Protein AF-A0A536LL10-F1 (afdb_monomer_lite)

Foldseek 3Di:
DDDPPVVCCVVVVLCVLVVLLVCLLVVHDPLSVVLNVVVCLLQPQQDDDPRSVLVSVLLNLLSVLVNLVCCLVVVVVVVVVDPPPPPADPVRSVVVNVVSVVCNLVSLLVSLQVLCVVVVHDDPVSVVSSVLSNQASPLLSVLCVLSRVVSSVVVVVLVVVVWDKDKAFKAFDQVCQVVLVVLLQVLLVVLVWHWDKDWDDPSSLSSNVSCQPRHDPSRNPGHHNTFIWIDTDQWIWGDGRTMIIITGHPVCVVSSCCSPVVDQRDPRMGSDDDPLLVVLSCVLVVQQLDLDPCSVVSLVPDPDDPSSSVSSVSSNCCRCPNPVNVVVVD

pLDDT: mean 73.89, std 15.1, range [35.09, 93.0]

Sequence (330 aa):
MLDESGEIASFVLGLVVAGGLLALVTGGPRLLRGSNYLMGAVLFSSLDGWQRTAASLSAILAVFWGFLLAAGFYSPAAAAAHETVPHVGPATRELLVINIWVLIVAIPLAFGLVEGLVTKTRGLALAQAVLGGLVHLPALALALAVLFPWTLWERARRMLRRDAQHFHRVFIEIDKYDAVLDCIAARLHDHGLVVRAVPAPLAVRVSRWLADHLGPPAFRDRTPYVLHALVGKGVGLAVYPSLLDLVVSKQAIGRARSALWGQLPPEGFWWTRSPAARELEASILGRYGEPPDDIPEKLATLEGGPDEWRALQQEYLMVTHGPAAQRAEV

Radius of gyration: 24.09 Å; chains: 1; bounding box: 50×47×81 Å

Structure (mmCIF, N/CA/C/O backbone):
data_AF-A0A536LL10-F1
#
_entry.id   AF-A0A536LL10-F1
#
loop_
_atom_site.group_PDB
_atom_site.id
_atom_site.type_symbol
_atom_site.label_atom_id
_atom_site.label_alt_id
_atom_site.label_comp_id
_atom_site.label_asym_id
_atom_site.label_entity_id
_atom_site.label_seq_id
_atom_site.pdbx_PDB_ins_code
_atom_site.Cartn_x
_atom_site.Cartn_y
_atom_site.Cartn_z
_atom_site.occupancy
_atom_site.B_iso_or_equiv
_atom_site.auth_seq_id
_atom_site.auth_comp_id
_atom_site.auth_asym_id
_atom_site.auth_atom_id
_atom_site.pdbx_PDB_model_num
ATOM 1 N N . MET A 1 1 ? -7.765 -19.152 43.958 1.00 41.53 1 MET A N 1
ATOM 2 C CA . MET A 1 1 ? -6.518 -19.554 43.264 1.00 41.53 1 MET A CA 1
ATOM 3 C C . MET A 1 1 ? -6.945 -20.170 41.947 1.00 41.53 1 MET A C 1
ATOM 5 O O . MET A 1 1 ? -7.778 -21.062 42.023 1.00 41.53 1 MET A O 1
ATOM 9 N N . LEU A 1 2 ? -6.410 -19.696 40.810 1.00 38.00 2 LEU A N 1
ATOM 10 C CA . LEU A 1 2 ? -7.046 -19.610 39.470 1.00 38.00 2 LEU A CA 1
ATOM 11 C C . LEU A 1 2 ? -7.937 -18.346 39.445 1.00 38.00 2 LEU A C 1
ATOM 13 O O . LEU A 1 2 ? -8.894 -18.297 40.205 1.00 38.00 2 LEU A O 1
ATOM 17 N N . ASP A 1 3 ? -7.579 -17.217 38.817 1.00 37.94 3 ASP A N 1
ATOM 18 C CA . ASP A 1 3 ? -7.343 -17.032 37.373 1.00 37.94 3 ASP A CA 1
ATOM 19 C C . ASP A 1 3 ? -6.466 -15.783 37.046 1.00 37.94 3 ASP A C 1
ATOM 21 O O . ASP A 1 3 ? -6.715 -15.035 36.104 1.00 37.94 3 ASP A O 1
ATOM 25 N N . GLU A 1 4 ? -5.409 -15.518 37.826 1.00 37.22 4 GLU A N 1
ATOM 26 C CA . GLU A 1 4 ? -4.493 -14.376 37.584 1.00 37.22 4 GLU A CA 1
ATOM 27 C C . GLU A 1 4 ? -3.751 -14.467 36.232 1.00 37.22 4 GLU A C 1
ATOM 29 O O . GLU A 1 4 ? -3.272 -13.466 35.695 1.00 37.22 4 GLU A O 1
ATOM 34 N N . SER A 1 5 ? -3.670 -15.662 35.636 1.00 38.41 5 SER A N 1
ATOM 35 C CA . SER A 1 5 ? -2.992 -15.874 34.355 1.00 38.41 5 SER A CA 1
ATOM 36 C C . SER A 1 5 ? -3.763 -15.330 33.151 1.00 38.41 5 SER A C 1
ATOM 38 O O . SER A 1 5 ? -3.129 -14.966 32.162 1.00 38.41 5 SER A O 1
ATOM 40 N N . GLY A 1 6 ? -5.099 -15.255 33.212 1.00 35.09 6 GLY A N 1
ATOM 41 C CA . GLY A 1 6 ? -5.926 -14.739 32.115 1.00 35.09 6 GLY A CA 1
ATOM 42 C C . GLY A 1 6 ? -5.889 -13.211 32.009 1.00 35.09 6 GLY A C 1
ATOM 43 O O . GLY A 1 6 ? -5.759 -12.657 30.914 1.00 35.09 6 GLY A O 1
ATOM 44 N N . GLU A 1 7 ? -5.917 -12.521 33.149 1.00 39.72 7 GLU A N 1
ATOM 45 C CA . GLU A 1 7 ? -5.926 -11.054 33.216 1.00 39.72 7 GLU A CA 1
ATOM 46 C C . GLU A 1 7 ? -4.558 -10.455 32.895 1.00 39.72 7 GLU A C 1
ATOM 48 O O . GLU A 1 7 ? -4.472 -9.542 32.068 1.00 39.72 7 GLU A O 1
ATOM 53 N N . ILE A 1 8 ? -3.480 -11.038 33.436 1.00 40.25 8 ILE A N 1
ATOM 54 C CA . ILE A 1 8 ? -2.109 -10.669 33.066 1.00 40.25 8 ILE A CA 1
ATOM 55 C C . ILE A 1 8 ? -1.888 -10.947 31.579 1.00 40.25 8 ILE A C 1
ATOM 57 O O . ILE A 1 8 ? -1.318 -10.105 30.892 1.00 40.25 8 ILE A O 1
ATOM 61 N N . ALA A 1 9 ? -2.390 -12.064 31.040 1.00 39.41 9 ALA A N 1
ATOM 62 C CA . ALA A 1 9 ? -2.294 -12.335 29.609 1.00 39.41 9 ALA A CA 1
ATOM 63 C C . ALA A 1 9 ? -3.048 -11.292 28.776 1.00 39.41 9 ALA A C 1
ATOM 65 O O . ALA A 1 9 ? -2.512 -10.857 27.766 1.00 39.41 9 ALA A O 1
ATOM 66 N N . SER A 1 10 ? -4.233 -10.836 29.192 1.00 42.88 10 SER A N 1
ATOM 67 C CA . SER A 1 10 ? -5.004 -9.820 28.458 1.00 42.88 10 SER A CA 1
ATOM 68 C C . SER A 1 10 ? -4.378 -8.422 28.522 1.00 42.88 10 SER A C 1
ATOM 70 O O . SER A 1 10 ? -4.321 -7.729 27.506 1.00 42.88 10 SER A O 1
ATOM 72 N N . PHE A 1 11 ? -3.835 -8.027 29.678 1.00 40.91 11 PHE A N 1
ATOM 73 C CA . PHE A 1 11 ? -3.163 -6.745 29.868 1.00 40.91 11 PHE A CA 1
ATOM 74 C C . PHE A 1 11 ? -1.808 -6.734 29.165 1.00 40.91 11 PHE A C 1
ATOM 76 O O . PHE A 1 11 ? -1.496 -5.788 28.451 1.00 40.91 11 PHE A O 1
ATOM 83 N N . VAL A 1 12 ? -1.034 -7.817 29.271 1.00 42.59 12 VAL A N 1
ATOM 84 C CA . VAL A 1 12 ? 0.213 -7.996 28.520 1.00 42.59 12 VAL A CA 1
ATOM 85 C C . VAL A 1 12 ? -0.076 -8.073 27.025 1.00 42.59 12 VAL A C 1
ATOM 87 O O . VAL A 1 12 ? 0.637 -7.438 26.263 1.00 42.59 12 VAL A O 1
ATOM 90 N N . LEU A 1 13 ? -1.138 -8.748 26.575 1.00 43.34 13 LEU A N 1
ATOM 91 C CA . LEU A 1 13 ? -1.533 -8.762 25.163 1.00 43.34 13 LEU A CA 1
ATOM 92 C C . LEU A 1 13 ? -1.950 -7.362 24.699 1.00 43.34 13 LEU A C 1
ATOM 94 O O . LEU A 1 13 ? -1.507 -6.927 23.646 1.00 43.34 13 LEU A O 1
ATOM 98 N N . GLY A 1 14 ? -2.721 -6.623 25.497 1.00 44.00 14 GLY A N 1
ATOM 99 C CA . GLY A 1 14 ? -3.104 -5.238 25.227 1.00 44.00 14 GLY A CA 1
ATOM 100 C C . GLY A 1 14 ? -1.907 -4.290 25.186 1.00 44.00 14 GLY A C 1
ATOM 101 O O . GLY A 1 14 ? -1.850 -3.431 24.317 1.00 44.00 14 GLY A O 1
ATOM 102 N N . LEU A 1 15 ? -0.909 -4.486 26.049 1.00 42.91 15 LEU A N 1
ATOM 103 C CA . LEU A 1 15 ? 0.315 -3.684 26.133 1.00 42.91 15 LEU A CA 1
ATOM 104 C C . LEU A 1 15 ? 1.354 -4.102 25.080 1.00 42.91 15 LEU A C 1
ATOM 106 O O . LEU A 1 15 ? 2.119 -3.269 24.610 1.00 42.91 15 LEU A O 1
ATOM 110 N N . VAL A 1 16 ? 1.339 -5.357 24.626 1.00 47.53 16 VAL A N 1
ATOM 111 C CA . VAL A 1 16 ? 2.122 -5.866 23.486 1.00 47.53 16 VAL A CA 1
ATOM 112 C C . VAL A 1 16 ? 1.498 -5.430 22.163 1.00 47.53 16 VAL A C 1
ATOM 114 O O . VAL A 1 16 ? 2.223 -5.047 21.248 1.00 47.53 16 VAL A O 1
ATOM 117 N N . VAL A 1 17 ? 0.169 -5.422 22.055 1.00 51.66 17 VAL A N 1
ATOM 118 C CA . VAL A 1 17 ? -0.560 -4.891 20.897 1.00 51.66 17 VAL A CA 1
ATOM 119 C C . VAL A 1 17 ? -0.411 -3.373 20.855 1.00 51.66 17 VAL A C 1
ATOM 121 O O . VAL A 1 17 ? -0.008 -2.846 19.826 1.00 51.66 17 VAL A O 1
ATOM 124 N N . ALA A 1 18 ? -0.614 -2.670 21.971 1.00 48.22 18 ALA A N 1
ATOM 125 C CA . ALA A 1 18 ? -0.406 -1.227 22.076 1.00 48.22 18 ALA A CA 1
ATOM 126 C C . ALA A 1 18 ? 1.067 -0.845 21.912 1.00 48.22 18 ALA A C 1
ATOM 128 O O . ALA A 1 18 ? 1.360 0.124 21.231 1.00 48.22 18 ALA A O 1
ATOM 129 N N . GLY A 1 19 ? 2.005 -1.621 22.455 1.00 45.75 19 GLY A N 1
ATOM 130 C CA . GLY A 1 19 ? 3.444 -1.443 22.260 1.00 45.75 19 GLY A CA 1
ATOM 131 C C . GLY A 1 19 ? 3.876 -1.732 20.822 1.00 45.75 19 GLY A C 1
ATOM 132 O O . GLY A 1 19 ? 4.707 -1.010 20.278 1.00 45.75 19 GLY A O 1
ATOM 133 N N . GLY A 1 20 ? 3.262 -2.717 20.164 1.00 48.41 20 GLY A N 1
ATOM 134 C CA . GLY A 1 20 ? 3.422 -2.995 18.735 1.00 48.41 20 GLY A CA 1
ATOM 135 C C . GLY A 1 20 ? 2.867 -1.870 17.859 1.00 48.41 20 GLY A C 1
ATOM 136 O O . GLY A 1 20 ? 3.520 -1.469 16.898 1.00 48.41 20 GLY A O 1
ATOM 137 N N . LEU A 1 21 ? 1.717 -1.308 18.244 1.00 51.06 21 LEU A N 1
ATOM 138 C CA . LEU A 1 21 ? 1.054 -0.153 17.631 1.00 51.06 21 LEU A CA 1
ATOM 139 C C . LEU A 1 21 ? 1.823 1.156 17.838 1.00 51.06 21 LEU A C 1
ATOM 141 O O . LEU A 1 21 ? 2.039 1.895 16.884 1.00 51.06 21 LEU A O 1
ATOM 145 N N . LEU A 1 22 ? 2.350 1.405 19.033 1.00 44.00 22 LEU A N 1
ATOM 146 C CA . LEU A 1 22 ? 3.184 2.565 19.345 1.00 44.00 22 LEU A CA 1
ATOM 147 C C . LEU A 1 22 ? 4.545 2.479 18.641 1.00 44.00 22 LEU A C 1
ATOM 149 O O . LEU A 1 22 ? 5.048 3.473 18.120 1.00 44.00 22 LEU A O 1
ATOM 153 N N . ALA A 1 23 ? 5.127 1.281 18.554 1.00 44.91 23 ALA A N 1
ATOM 154 C CA . ALA A 1 23 ? 6.367 1.043 17.827 1.00 44.91 23 ALA A CA 1
ATOM 155 C C . ALA A 1 23 ? 6.185 1.076 16.291 1.00 44.91 23 ALA A C 1
ATOM 157 O O . ALA A 1 23 ? 7.166 1.296 15.572 1.00 44.91 23 ALA A O 1
ATOM 158 N N . LEU A 1 24 ? 4.955 0.934 15.770 1.00 46.12 24 LEU A N 1
ATOM 159 C CA . LEU A 1 24 ? 4.620 1.289 14.380 1.00 46.12 24 LEU A CA 1
ATOM 160 C C . LEU A 1 24 ? 4.665 2.804 14.164 1.00 46.12 24 LEU A C 1
ATOM 162 O O . LEU A 1 24 ? 5.078 3.237 13.094 1.00 46.12 24 LEU A O 1
ATOM 166 N N . VAL A 1 25 ? 4.327 3.616 15.165 1.00 45.91 25 VAL A N 1
ATOM 167 C CA . VAL A 1 25 ? 4.343 5.085 15.049 1.00 45.91 25 VAL A CA 1
ATOM 168 C C . VAL A 1 25 ? 5.754 5.664 15.216 1.00 45.91 25 VAL A C 1
ATOM 170 O O . VAL A 1 25 ? 6.136 6.573 14.486 1.00 45.91 25 VAL A O 1
ATOM 173 N N . THR A 1 26 ? 6.572 5.121 16.121 1.00 44.94 26 THR A N 1
ATOM 174 C CA . THR A 1 26 ? 7.887 5.696 16.484 1.00 44.94 26 THR A CA 1
ATOM 175 C C . THR A 1 26 ? 9.074 5.145 15.686 1.00 44.94 26 THR A C 1
ATOM 177 O O . THR A 1 26 ? 10.228 5.446 15.985 1.00 44.94 26 THR A O 1
ATOM 180 N N . GLY A 1 27 ? 8.828 4.344 14.643 1.00 45.56 27 GLY A N 1
ATOM 181 C CA . GLY A 1 27 ? 9.904 3.782 13.821 1.00 45.56 27 GLY A CA 1
ATOM 182 C C . GLY A 1 27 ? 10.696 2.685 14.536 1.00 45.56 27 GLY A C 1
ATOM 183 O O . GLY A 1 27 ? 11.919 2.601 14.363 1.00 45.56 27 GLY A O 1
ATOM 184 N N . GLY A 1 28 ? 9.987 1.847 15.301 1.00 47.88 28 GLY A N 1
ATOM 185 C CA . GLY A 1 28 ? 10.494 0.742 16.113 1.00 47.88 28 GLY A CA 1
ATOM 186 C C . GLY A 1 28 ? 11.324 -0.316 15.358 1.00 47.88 28 GLY A C 1
ATOM 187 O O . GLY A 1 28 ? 11.864 -0.051 14.276 1.00 47.88 28 GLY A O 1
ATOM 188 N N . PRO A 1 29 ? 11.494 -1.531 15.919 1.00 56.81 29 PRO A N 1
ATOM 189 C CA . PRO A 1 29 ? 12.361 -2.566 15.349 1.00 56.81 29 PRO A CA 1
ATOM 190 C C . PRO A 1 29 ? 12.112 -2.779 13.847 1.00 56.81 29 PRO A C 1
ATOM 192 O O . PRO A 1 29 ? 10.993 -2.616 13.364 1.00 56.81 29 PRO A O 1
ATOM 195 N N . ARG A 1 30 ? 13.150 -3.172 13.087 1.00 55.91 30 ARG A N 1
ATOM 196 C CA . ARG A 1 30 ? 13.120 -3.340 11.608 1.00 55.91 30 ARG A CA 1
ATOM 197 C C . ARG A 1 30 ? 11.891 -4.117 11.081 1.00 55.91 30 ARG A C 1
ATOM 199 O O . ARG A 1 30 ? 11.478 -3.932 9.931 1.00 55.91 30 ARG A O 1
ATOM 206 N N . LEU A 1 31 ? 11.310 -4.972 11.924 1.00 54.28 31 LEU A N 1
ATOM 207 C CA . LEU A 1 31 ? 10.051 -5.685 11.710 1.00 54.28 31 LEU A CA 1
ATOM 208 C C . LEU A 1 31 ? 8.845 -4.758 11.468 1.00 54.28 31 LEU A C 1
ATOM 210 O O . LEU A 1 31 ? 8.108 -4.971 10.510 1.00 54.28 31 LEU A O 1
ATOM 214 N N . LEU A 1 32 ? 8.682 -3.695 12.249 1.00 56.47 32 LEU A N 1
ATOM 215 C CA . LEU A 1 32 ? 7.519 -2.806 12.167 1.00 56.47 32 LEU A CA 1
ATOM 216 C C . LEU A 1 32 ? 7.647 -1.794 11.026 1.00 56.47 32 LEU A C 1
ATOM 218 O O . LEU A 1 32 ? 6.667 -1.499 10.349 1.00 56.47 32 LEU A O 1
ATOM 222 N N . ARG A 1 33 ? 8.873 -1.349 10.710 1.00 61.00 33 ARG A N 1
ATOM 223 C CA . ARG A 1 33 ? 9.105 -0.454 9.560 1.00 61.00 33 ARG A CA 1
ATOM 224 C C . ARG A 1 33 ? 8.685 -1.086 8.233 1.00 61.00 33 ARG A C 1
ATOM 226 O O . ARG A 1 33 ? 8.062 -0.424 7.418 1.00 61.00 33 ARG A O 1
ATOM 233 N N . GLY A 1 34 ? 9.005 -2.364 8.017 1.00 58.12 34 GLY A N 1
ATOM 234 C CA . GLY A 1 34 ? 8.606 -3.063 6.786 1.00 58.12 34 GLY A CA 1
ATOM 235 C C . GLY A 1 34 ? 7.100 -3.321 6.697 1.00 58.12 34 GLY A C 1
ATOM 236 O O . GLY A 1 34 ? 6.540 -3.185 5.614 1.00 58.12 34 GLY A O 1
ATOM 237 N N . SER A 1 35 ? 6.432 -3.600 7.824 1.00 62.28 35 SER A N 1
ATOM 238 C CA . SER A 1 35 ? 4.967 -3.702 7.863 1.00 62.28 35 SER A CA 1
ATOM 239 C C . SER A 1 35 ? 4.303 -2.362 7.539 1.00 62.28 35 SER A C 1
ATOM 241 O O . SER A 1 35 ? 3.411 -2.328 6.701 1.00 62.28 35 SER A O 1
ATOM 243 N N . ASN A 1 36 ? 4.808 -1.249 8.083 1.00 65.62 36 ASN A N 1
ATOM 244 C CA . ASN A 1 36 ? 4.345 0.096 7.726 1.00 65.62 36 ASN A CA 1
ATOM 245 C C . ASN A 1 36 ? 4.508 0.413 6.240 1.00 65.62 36 ASN A C 1
ATOM 247 O O . ASN A 1 36 ? 3.628 1.029 5.644 1.00 65.62 36 ASN A O 1
ATOM 251 N N . TYR A 1 37 ? 5.621 0.000 5.626 1.00 66.81 37 TYR A N 1
ATOM 252 C CA . TYR A 1 37 ? 5.820 0.207 4.191 1.00 66.81 37 TYR A CA 1
ATOM 253 C C . TYR A 1 37 ? 4.805 -0.566 3.354 1.00 66.81 37 TYR A C 1
ATOM 255 O O . TYR A 1 37 ? 4.248 -0.001 2.415 1.00 66.81 37 TYR A O 1
ATOM 263 N N . LEU A 1 38 ? 4.533 -1.821 3.716 1.00 69.69 38 LEU A N 1
ATOM 264 C CA . LEU A 1 38 ? 3.543 -2.641 3.029 1.00 69.69 38 LEU A CA 1
ATOM 265 C C . LEU A 1 38 ? 2.124 -2.099 3.241 1.00 69.69 38 LEU A C 1
ATOM 267 O O . LEU A 1 38 ? 1.380 -1.968 2.281 1.00 69.69 38 LEU A O 1
ATOM 271 N N . MET A 1 39 ? 1.763 -1.721 4.468 1.00 73.12 39 MET A N 1
ATOM 272 C CA . MET A 1 39 ? 0.458 -1.129 4.780 1.00 73.12 39 MET A CA 1
ATOM 273 C C . MET A 1 39 ? 0.265 0.211 4.068 1.00 73.12 39 MET A C 1
ATOM 275 O O . MET A 1 39 ? -0.792 0.457 3.500 1.00 73.12 39 MET A O 1
ATOM 279 N N . GLY A 1 40 ? 1.307 1.043 4.018 1.00 72.06 40 GLY A N 1
ATOM 280 C CA . GLY A 1 40 ? 1.297 2.292 3.266 1.00 72.06 40 GLY A CA 1
ATOM 281 C C . GLY A 1 40 ? 1.140 2.075 1.761 1.00 72.06 40 GLY A C 1
ATOM 282 O O . GLY A 1 40 ? 0.377 2.791 1.131 1.00 72.06 40 GLY A O 1
ATOM 283 N N . ALA A 1 41 ? 1.787 1.062 1.181 1.00 72.38 41 ALA A N 1
ATOM 284 C CA . ALA A 1 41 ? 1.573 0.707 -0.223 1.00 72.38 41 ALA A CA 1
ATOM 285 C C . ALA A 1 41 ? 0.178 0.101 -0.466 1.00 72.38 41 ALA A C 1
ATOM 287 O O . ALA A 1 41 ? -0.457 0.350 -1.485 1.00 72.38 41 ALA A O 1
ATOM 288 N N . VAL A 1 42 ? -0.340 -0.674 0.484 1.00 72.06 42 VAL A N 1
ATOM 289 C CA . VAL A 1 42 ? -1.659 -1.312 0.392 1.00 72.06 42 VAL A CA 1
ATOM 290 C C . VAL A 1 42 ? -2.804 -0.360 0.713 1.00 72.06 42 VAL A C 1
ATOM 292 O O . VAL A 1 42 ? -3.925 -0.693 0.386 1.00 72.06 42 VAL A O 1
ATOM 295 N N . LEU A 1 43 ? -2.594 0.799 1.326 1.00 71.00 43 LEU A N 1
ATOM 296 C CA . LEU A 1 43 ? -3.692 1.732 1.619 1.00 71.00 43 LEU A CA 1
ATOM 297 C C . LEU A 1 43 ? -3.514 3.079 0.921 1.00 71.00 43 LEU A C 1
ATOM 299 O O . LEU A 1 43 ? -4.493 3.710 0.544 1.00 71.00 43 LEU A O 1
ATOM 303 N N . PHE A 1 44 ? -2.273 3.499 0.679 1.00 72.00 44 PHE A N 1
ATOM 304 C CA . PHE A 1 44 ? -1.933 4.870 0.293 1.00 72.00 44 PHE A CA 1
ATOM 305 C C . PHE A 1 44 ? -0.962 4.945 -0.897 1.00 72.00 44 PHE A C 1
ATOM 307 O O . PHE A 1 44 ? -0.268 5.948 -1.054 1.00 72.00 44 PHE A O 1
ATOM 314 N N . SER A 1 45 ? -0.877 3.894 -1.722 1.00 62.97 45 SER A N 1
ATOM 315 C CA . SER A 1 45 ? 0.112 3.777 -2.810 1.00 62.97 45 SER A CA 1
ATOM 316 C C . SER A 1 45 ? 0.158 4.969 -3.769 1.00 62.97 45 SER A C 1
ATOM 318 O O . SER A 1 45 ? 1.219 5.338 -4.247 1.00 62.97 45 SER A O 1
ATOM 320 N N . SER A 1 46 ? -0.971 5.598 -4.052 1.00 59.66 46 SER A N 1
ATOM 321 C CA . SER A 1 46 ? -1.090 6.653 -5.066 1.00 59.66 46 SER A CA 1
ATOM 322 C C . SER A 1 46 ? -0.999 8.076 -4.517 1.00 59.66 46 SER A C 1
ATOM 324 O O . SER A 1 46 ? -1.353 9.036 -5.205 1.00 59.66 46 SER A O 1
ATOM 326 N N . LEU A 1 47 ? -0.583 8.228 -3.258 1.00 63.44 47 LEU A N 1
ATOM 327 C CA . LEU A 1 47 ? -0.517 9.529 -2.606 1.00 63.44 47 LEU A CA 1
ATOM 328 C C . LEU A 1 47 ? 0.904 10.076 -2.589 1.00 63.44 47 LEU A C 1
ATOM 330 O O . LEU A 1 47 ? 1.819 9.460 -2.035 1.00 63.44 47 LEU A O 1
ATOM 334 N N . ASP A 1 48 ? 1.034 11.304 -3.079 1.00 60.38 48 ASP A N 1
ATOM 335 C CA . ASP A 1 48 ? 2.291 12.039 -3.121 1.00 60.38 48 ASP A CA 1
ATOM 336 C C . ASP A 1 48 ? 2.292 13.228 -2.149 1.00 60.38 48 ASP A C 1
ATOM 338 O O . ASP A 1 48 ? 1.249 13.774 -1.767 1.00 60.38 48 ASP A O 1
ATOM 342 N N . GLY A 1 49 ? 3.495 13.618 -1.716 1.00 65.62 49 GLY A N 1
ATOM 343 C CA . GLY A 1 49 ? 3.737 14.817 -0.908 1.00 65.62 49 GLY A CA 1
ATOM 344 C C . GLY A 1 49 ? 2.844 14.931 0.333 1.00 65.62 49 GLY A C 1
ATOM 345 O O . GLY A 1 49 ? 2.800 14.035 1.180 1.00 65.62 49 GLY A O 1
ATOM 346 N N . TRP A 1 50 ? 2.123 16.051 0.437 1.00 64.06 50 TRP A N 1
ATOM 347 C CA . TRP A 1 50 ? 1.268 16.382 1.582 1.00 64.06 50 TRP A CA 1
ATOM 348 C C . TRP A 1 50 ? 0.155 15.356 1.838 1.00 64.06 50 TRP A C 1
ATOM 350 O O . TRP A 1 50 ? -0.171 15.077 2.991 1.00 64.06 50 TRP A O 1
ATOM 360 N N . GLN A 1 51 ? -0.398 14.739 0.789 1.00 66.56 51 GLN A N 1
ATOM 361 C CA . GLN A 1 51 ? -1.469 13.748 0.932 1.00 66.56 51 GLN A CA 1
ATOM 362 C C . GLN A 1 51 ? -0.976 12.484 1.632 1.00 66.56 51 GLN A C 1
ATOM 364 O O . GLN A 1 51 ? -1.686 11.913 2.454 1.00 66.56 51 GLN A O 1
ATOM 369 N N . ARG A 1 52 ? 0.271 12.080 1.376 1.00 66.88 52 ARG A N 1
ATOM 370 C CA . ARG A 1 52 ? 0.901 10.955 2.071 1.00 66.88 52 ARG A CA 1
ATOM 371 C C . ARG A 1 52 ? 1.148 11.261 3.547 1.00 66.88 52 ARG A C 1
ATOM 373 O O . ARG A 1 52 ? 0.971 10.382 4.393 1.00 66.88 52 ARG A O 1
ATOM 380 N N . THR A 1 53 ? 1.526 12.498 3.866 1.00 68.00 53 THR A N 1
ATOM 381 C CA . THR A 1 53 ? 1.659 12.964 5.254 1.00 68.00 53 THR A CA 1
ATOM 382 C C . THR A 1 53 ? 0.307 12.934 5.960 1.00 68.00 53 THR A C 1
ATOM 384 O O . THR A 1 53 ? 0.199 12.352 7.038 1.00 68.00 53 THR A O 1
ATOM 387 N N . ALA A 1 54 ? -0.740 13.463 5.321 1.00 67.44 54 ALA A N 1
ATOM 388 C CA . ALA A 1 54 ? -2.104 13.413 5.836 1.00 67.44 54 ALA A CA 1
ATOM 389 C C . ALA A 1 54 ? -2.584 11.967 6.042 1.00 67.44 54 ALA A C 1
ATOM 391 O O . ALA A 1 54 ? -3.105 11.648 7.106 1.00 67.44 54 ALA A O 1
ATOM 392 N N . ALA A 1 55 ? -2.335 11.065 5.091 1.00 70.50 55 ALA A N 1
ATOM 393 C CA . ALA A 1 55 ? -2.653 9.640 5.202 1.00 70.50 55 ALA A CA 1
ATOM 394 C C . ALA A 1 55 ? -1.937 8.958 6.375 1.00 70.50 55 ALA A C 1
ATOM 396 O O . ALA A 1 55 ? -2.527 8.177 7.118 1.00 70.50 55 ALA A O 1
ATOM 397 N N . SER A 1 56 ? -0.660 9.291 6.573 1.00 69.81 56 SER A N 1
ATOM 398 C CA . SER A 1 56 ? 0.142 8.755 7.676 1.00 69.81 56 SER A CA 1
ATOM 399 C C . SER A 1 56 ? -0.395 9.235 9.026 1.00 69.81 56 SER A C 1
ATOM 401 O O . SER A 1 56 ? -0.575 8.430 9.935 1.00 69.81 56 SER A O 1
ATOM 403 N N . LEU A 1 57 ? -0.729 10.525 9.141 1.00 72.00 57 LEU A N 1
ATOM 404 C CA . LEU A 1 57 ? -1.383 11.089 10.326 1.00 72.00 57 LEU A CA 1
ATOM 405 C C . LEU A 1 57 ? -2.762 10.462 10.570 1.00 72.00 57 LEU A C 1
ATOM 407 O O . LEU A 1 57 ? -3.094 10.142 11.707 1.00 72.00 57 LEU A O 1
ATOM 411 N N . SER A 1 58 ? -3.525 10.221 9.503 1.00 76.00 58 SER A N 1
ATOM 412 C CA . SER A 1 58 ? -4.827 9.544 9.549 1.00 76.00 58 SER A CA 1
ATOM 413 C C . SER A 1 58 ? -4.697 8.137 10.128 1.00 76.00 58 SER A C 1
ATOM 415 O O . SER A 1 58 ? -5.460 7.752 11.009 1.00 76.00 58 SER A O 1
ATOM 417 N N . ALA A 1 59 ? -3.691 7.382 9.678 1.00 77.44 59 ALA A N 1
ATOM 418 C CA . ALA A 1 59 ? -3.416 6.045 10.186 1.00 77.44 59 ALA A CA 1
ATOM 419 C C . ALA A 1 59 ? -2.997 6.065 11.665 1.00 77.44 59 ALA A C 1
ATOM 421 O O . ALA A 1 59 ? -3.480 5.242 12.441 1.00 77.44 59 ALA A O 1
ATOM 422 N N . ILE A 1 60 ? -2.157 7.024 12.077 1.00 75.69 60 ILE A N 1
ATOM 423 C CA . ILE A 1 60 ? -1.777 7.212 13.489 1.00 75.69 60 ILE A CA 1
ATOM 424 C C . ILE A 1 60 ? -3.019 7.487 14.339 1.00 75.69 60 ILE A C 1
ATOM 426 O O . ILE A 1 60 ? -3.207 6.861 15.382 1.00 75.69 60 ILE A O 1
ATOM 430 N N . LEU A 1 61 ? -3.884 8.390 13.878 1.00 76.88 61 LEU A N 1
ATOM 431 C CA . LEU A 1 61 ? -5.101 8.755 14.589 1.00 76.88 61 LEU A CA 1
ATOM 432 C C . LEU A 1 61 ? -6.079 7.578 14.686 1.00 76.88 61 LEU A C 1
ATOM 434 O O . LEU A 1 61 ? -6.668 7.369 15.741 1.00 76.88 61 LEU A O 1
ATOM 438 N N . ALA A 1 62 ? -6.208 6.776 13.627 1.00 83.06 62 ALA A N 1
ATOM 439 C CA . ALA A 1 62 ? -7.054 5.586 13.607 1.00 83.06 62 ALA A CA 1
ATOM 440 C C . ALA A 1 62 ? -6.559 4.506 14.582 1.00 83.06 62 ALA A C 1
ATOM 442 O O . ALA A 1 62 ? -7.354 3.908 15.306 1.00 83.06 62 ALA A O 1
ATOM 443 N N . VAL A 1 63 ? -5.242 4.290 14.649 1.00 80.38 63 VAL A N 1
ATOM 444 C CA . VAL A 1 63 ? -4.618 3.380 15.621 1.00 80.38 63 VAL A CA 1
ATOM 445 C C . VAL A 1 63 ? -4.834 3.872 17.050 1.00 80.38 63 VAL A C 1
ATOM 447 O O . VAL A 1 63 ? -5.250 3.098 17.913 1.00 80.38 63 VAL A O 1
ATOM 450 N N . PHE A 1 64 ? -4.585 5.158 17.301 1.00 77.62 64 PHE A N 1
ATOM 451 C CA . PHE A 1 64 ? -4.796 5.767 18.612 1.00 77.62 64 PHE A CA 1
ATOM 452 C C . PHE A 1 64 ? -6.265 5.690 19.042 1.00 77.62 64 PHE A C 1
ATOM 454 O O . PHE A 1 64 ? -6.564 5.342 20.180 1.00 77.62 64 PHE A O 1
ATOM 461 N N . TRP A 1 65 ? -7.192 5.937 18.118 1.00 85.50 65 TRP A N 1
ATOM 462 C CA . TRP A 1 65 ? -8.621 5.809 18.367 1.00 85.50 65 TRP A CA 1
ATOM 463 C C . TRP A 1 65 ? -9.036 4.364 18.673 1.00 85.50 65 TRP A C 1
ATOM 465 O O . TRP A 1 65 ? -9.781 4.131 19.622 1.00 85.50 65 TRP A O 1
ATOM 475 N N . GLY A 1 66 ? -8.497 3.378 17.947 1.00 80.88 66 GLY A N 1
ATOM 476 C CA . GLY A 1 66 ? -8.708 1.962 18.260 1.00 80.88 66 GLY A CA 1
ATOM 477 C C . GLY A 1 66 ? -8.204 1.586 19.658 1.00 80.88 66 GLY A C 1
ATOM 478 O O . GLY A 1 66 ? -8.872 0.845 20.379 1.00 80.88 66 GLY A O 1
ATOM 479 N N . PHE A 1 67 ? -7.070 2.152 20.084 1.00 76.31 67 PHE A N 1
ATOM 480 C CA . PHE A 1 67 ? -6.580 2.004 21.455 1.00 76.31 67 PHE A CA 1
ATOM 481 C C . PHE A 1 67 ? -7.527 2.642 22.477 1.00 76.31 67 PHE A C 1
ATOM 483 O O . PHE A 1 67 ? -7.809 2.024 23.499 1.00 76.31 67 PHE A O 1
ATOM 490 N N . LEU A 1 68 ? -8.058 3.836 22.200 1.0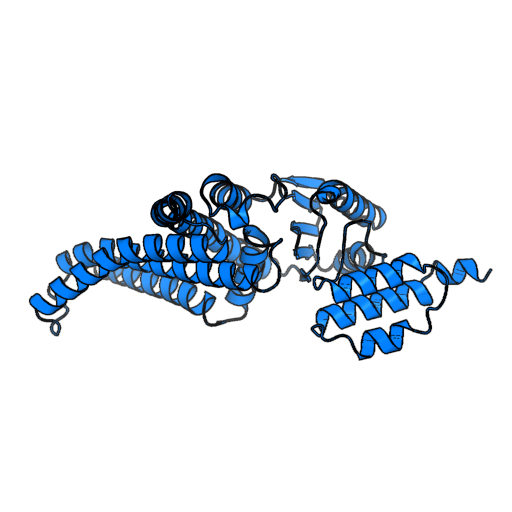0 77.69 68 LEU A N 1
ATOM 491 C CA . LEU A 1 68 ? -9.040 4.480 23.074 1.00 77.69 68 LEU A CA 1
ATOM 492 C C . LEU A 1 68 ? -10.328 3.670 23.199 1.00 77.69 68 LEU A C 1
ATOM 494 O O . LEU A 1 68 ? -10.857 3.584 24.300 1.00 77.69 68 LEU A O 1
ATOM 498 N N . LEU A 1 69 ? -10.807 3.040 22.122 1.00 82.75 69 LEU A N 1
ATOM 499 C CA . LEU A 1 69 ? -11.938 2.115 22.204 1.00 82.75 69 LEU A CA 1
ATOM 500 C C . LEU A 1 69 ? -11.619 0.923 23.102 1.00 82.75 69 LEU A C 1
ATOM 502 O O . LEU A 1 69 ? -12.394 0.615 24.003 1.00 82.75 69 LEU A O 1
ATOM 506 N N . ALA A 1 70 ? -10.478 0.264 22.884 1.00 77.12 70 ALA A N 1
ATOM 507 C CA . ALA A 1 70 ? -10.070 -0.859 23.720 1.00 77.12 70 ALA A CA 1
ATOM 508 C C . ALA A 1 70 ? -9.960 -0.422 25.189 1.00 77.12 70 ALA A C 1
ATOM 510 O O . ALA A 1 70 ? -10.557 -1.046 26.057 1.00 77.12 70 ALA A O 1
ATOM 511 N N . ALA A 1 71 ? -9.299 0.699 25.472 1.00 67.00 71 ALA A N 1
ATOM 512 C CA . ALA A 1 71 ? -9.213 1.259 26.815 1.00 67.00 71 ALA A CA 1
ATOM 513 C C . ALA A 1 71 ? -10.596 1.613 27.387 1.00 67.00 71 ALA A C 1
ATOM 515 O O . ALA A 1 71 ? -10.859 1.310 28.541 1.00 67.00 71 ALA A O 1
ATOM 516 N N . GLY A 1 72 ? -11.499 2.202 26.603 1.00 69.56 72 GLY A N 1
ATOM 517 C CA . GLY A 1 72 ? -12.840 2.597 27.038 1.00 69.56 72 GLY A CA 1
ATOM 518 C C . GLY A 1 72 ? -13.773 1.421 27.333 1.00 69.56 72 GLY A C 1
ATOM 519 O O . GLY A 1 72 ? -14.563 1.507 28.267 1.00 69.56 72 GLY A O 1
ATOM 520 N N . PHE A 1 73 ? -13.661 0.314 26.593 1.00 72.12 73 PHE A N 1
ATOM 521 C CA . PHE A 1 73 ? -14.461 -0.897 26.816 1.00 72.12 73 PHE A CA 1
ATOM 522 C C . PHE A 1 73 ? -13.842 -1.851 27.844 1.00 72.12 73 PHE A C 1
ATOM 524 O O . PHE A 1 73 ? -14.572 -2.463 28.622 1.00 72.12 73 PHE A O 1
ATOM 531 N N . TYR A 1 74 ? -12.511 -1.961 27.891 1.00 65.75 74 TYR A N 1
ATOM 532 C CA . TYR A 1 74 ? -11.822 -2.810 28.864 1.00 65.75 74 TYR A CA 1
ATOM 533 C C . TYR A 1 74 ? -11.618 -2.123 30.217 1.00 65.75 74 TYR A C 1
ATOM 535 O O . TYR A 1 74 ? -11.570 -2.824 31.215 1.00 65.75 74 TYR A O 1
ATOM 543 N N . SER A 1 75 ? -11.544 -0.789 30.305 1.00 60.69 75 SER A N 1
ATOM 544 C CA . SER A 1 75 ? -11.383 -0.079 31.589 1.00 60.69 75 SER A CA 1
ATOM 545 C C . SER A 1 75 ? -12.551 -0.316 32.557 1.00 60.69 75 SER A C 1
ATOM 547 O O . SER A 1 75 ? -12.273 -0.630 33.706 1.00 60.69 75 SER A O 1
ATOM 549 N N . PRO A 1 76 ? -13.837 -0.286 32.152 1.00 55.88 76 PRO A N 1
ATOM 550 C CA . PRO A 1 76 ? -14.948 -0.639 33.039 1.00 55.88 76 PRO A CA 1
ATOM 551 C C . PRO A 1 76 ? -14.944 -2.116 33.450 1.00 55.88 76 PRO A C 1
ATOM 553 O O . PRO A 1 76 ? -15.223 -2.421 34.604 1.00 55.88 76 PRO A O 1
ATOM 556 N N . ALA A 1 77 ? -14.589 -3.030 32.539 1.00 48.06 77 ALA A N 1
ATOM 557 C CA . ALA A 1 77 ? -14.495 -4.463 32.831 1.00 48.06 77 ALA A CA 1
ATOM 558 C C . ALA A 1 77 ? -13.310 -4.791 33.763 1.00 48.06 77 ALA A C 1
ATOM 560 O O . ALA A 1 77 ? -13.460 -5.570 34.697 1.00 48.06 77 ALA A O 1
ATOM 561 N N . ALA A 1 78 ? -12.163 -4.136 33.572 1.00 43.59 78 ALA A N 1
ATOM 562 C CA . ALA A 1 78 ? -10.984 -4.236 34.430 1.00 43.59 78 ALA A CA 1
ATOM 563 C C . ALA A 1 78 ? -11.169 -3.494 35.768 1.00 43.59 78 ALA A C 1
ATOM 565 O O . ALA A 1 78 ? -10.675 -3.944 36.795 1.00 43.59 78 ALA A O 1
ATOM 566 N N . ALA A 1 79 ? -11.915 -2.385 35.789 1.00 48.84 79 ALA A N 1
ATOM 567 C CA . ALA A 1 79 ? -12.292 -1.676 37.012 1.00 48.84 79 ALA A CA 1
ATOM 568 C C . ALA A 1 79 ? -13.325 -2.456 37.836 1.00 48.84 79 ALA A C 1
ATOM 570 O O . ALA A 1 79 ? -13.291 -2.376 39.060 1.00 48.84 79 ALA A O 1
ATOM 571 N N . ALA A 1 80 ? -14.202 -3.227 37.185 1.00 48.00 80 ALA A N 1
ATOM 572 C CA . ALA A 1 80 ? -15.090 -4.182 37.844 1.00 48.00 80 ALA A CA 1
ATOM 573 C C . ALA A 1 80 ? -14.343 -5.436 38.339 1.00 48.00 80 ALA A C 1
ATOM 575 O O . ALA A 1 80 ? -14.773 -6.047 39.312 1.00 48.00 80 ALA A O 1
ATOM 576 N N . ALA A 1 81 ? -13.224 -5.800 37.702 1.00 41.81 81 ALA A N 1
ATOM 577 C CA . ALA A 1 81 ? -12.394 -6.940 38.087 1.00 41.81 81 ALA A CA 1
ATOM 578 C C . ALA A 1 81 ? -11.349 -6.626 39.182 1.00 41.81 81 ALA A C 1
ATOM 580 O O . ALA A 1 81 ? -10.884 -7.543 39.859 1.00 41.81 81 ALA A O 1
ATOM 581 N N . HIS A 1 82 ? -10.980 -5.355 39.408 1.00 41.00 82 HIS A N 1
ATOM 582 C CA . HIS A 1 82 ? -9.889 -4.990 40.323 1.00 41.00 82 HIS A CA 1
ATOM 583 C C . HIS A 1 82 ? -10.193 -3.801 41.262 1.00 41.00 82 HIS A C 1
ATOM 585 O O . HIS A 1 82 ? -9.937 -2.629 40.965 1.00 41.00 82 HIS A O 1
ATOM 591 N N . GLU A 1 83 ? -10.560 -4.149 42.500 1.00 46.66 83 GLU A N 1
ATOM 592 C CA . GLU A 1 83 ? -10.363 -3.364 43.736 1.00 46.66 83 GLU A CA 1
ATOM 593 C C . GLU A 1 83 ? -8.869 -3.104 44.075 1.00 46.66 83 GLU A C 1
ATOM 595 O O . GLU A 1 83 ? -8.549 -2.525 45.109 1.00 46.66 83 GLU A O 1
ATOM 600 N N . THR A 1 84 ? -7.916 -3.487 43.218 1.00 44.66 84 THR A N 1
ATOM 601 C CA . THR A 1 84 ? -6.491 -3.633 43.575 1.00 44.66 84 THR A CA 1
ATOM 602 C C . THR A 1 84 ? -5.548 -2.528 43.082 1.00 44.66 84 THR A C 1
ATOM 604 O O . THR A 1 84 ? -4.354 -2.617 43.350 1.00 44.66 84 THR A O 1
ATOM 607 N N . VAL A 1 85 ? -6.017 -1.455 42.422 1.00 45.19 85 VAL A N 1
ATOM 608 C CA . VAL A 1 85 ? -5.157 -0.293 42.070 1.00 45.19 85 VAL A CA 1
ATOM 609 C C . VAL A 1 85 ? -5.306 0.821 43.125 1.00 45.19 85 VAL A C 1
ATOM 611 O O . VAL A 1 85 ? -6.208 1.655 43.003 1.00 45.19 85 VAL A O 1
ATOM 614 N N . PRO A 1 86 ? -4.448 0.916 44.161 1.00 47.47 86 PRO A N 1
ATOM 615 C CA . PRO A 1 86 ? -4.795 1.635 45.394 1.00 47.47 86 PRO A CA 1
ATOM 616 C C . PRO A 1 86 ? -4.602 3.163 45.329 1.00 47.47 86 PRO A C 1
ATOM 618 O O . PRO A 1 86 ? -4.730 3.833 46.343 1.00 47.47 86 PRO A O 1
ATOM 621 N N . HIS A 1 87 ? -4.238 3.733 44.174 1.00 51.16 87 HIS A N 1
ATOM 622 C CA . HIS A 1 87 ? -3.647 5.084 44.113 1.00 51.16 87 HIS A CA 1
ATOM 623 C C . HIS A 1 87 ? -4.439 6.113 43.291 1.00 51.16 87 HIS A C 1
ATOM 625 O O . HIS A 1 87 ? -3.983 7.240 43.122 1.00 51.16 87 HIS A O 1
ATOM 631 N N . VAL A 1 88 ? -5.626 5.766 42.783 1.00 54.31 88 VAL A N 1
ATOM 632 C CA . VAL A 1 88 ? -6.455 6.700 42.003 1.00 54.31 88 VAL A CA 1
ATOM 633 C C . VAL A 1 88 ? -7.836 6.774 42.635 1.00 54.31 88 VAL A C 1
ATOM 635 O O . VAL A 1 88 ? -8.590 5.801 42.574 1.00 54.31 88 VAL A O 1
ATOM 638 N N . GLY A 1 89 ? -8.141 7.914 43.261 1.00 58.62 89 GLY A N 1
ATOM 639 C CA . GLY A 1 89 ? -9.432 8.162 43.898 1.00 58.62 89 GLY A CA 1
ATOM 640 C C . GLY A 1 89 ? -10.605 8.035 42.912 1.00 58.62 89 GLY A C 1
ATOM 641 O O . GLY A 1 89 ? -10.417 8.240 41.708 1.00 58.62 89 GLY A O 1
ATOM 642 N N . PRO A 1 90 ? -11.817 7.714 43.399 1.00 62.78 90 PRO A N 1
ATOM 643 C CA . PRO A 1 90 ? -12.981 7.424 42.557 1.00 62.78 90 PRO A CA 1
ATOM 644 C C . PRO A 1 90 ? -13.325 8.570 41.594 1.00 62.78 90 PRO A C 1
ATOM 646 O O . PRO A 1 90 ? -13.518 8.323 40.408 1.00 62.78 90 PRO A O 1
ATOM 649 N N . ALA A 1 91 ? -13.252 9.826 42.049 1.00 63.81 91 ALA A N 1
ATOM 650 C CA . ALA A 1 91 ? -13.489 11.002 41.206 1.00 63.81 91 ALA A CA 1
ATOM 651 C C . ALA A 1 91 ? -12.493 11.121 40.034 1.00 63.81 91 ALA A C 1
ATOM 653 O O . ALA A 1 91 ? -12.866 11.483 38.921 1.00 63.81 91 ALA A O 1
ATOM 654 N N . THR A 1 92 ? -11.220 10.778 40.254 1.00 64.25 92 THR A N 1
ATOM 655 C CA . THR A 1 92 ? -10.190 10.812 39.205 1.00 64.25 92 THR A CA 1
ATOM 656 C C . THR A 1 92 ? -10.385 9.678 38.196 1.00 64.25 92 THR A C 1
ATOM 658 O O . THR A 1 92 ? -10.140 9.872 37.005 1.00 64.25 92 THR A O 1
ATOM 661 N N . ARG A 1 93 ? -10.866 8.507 38.643 1.00 63.81 93 ARG A N 1
ATOM 662 C CA . ARG A 1 93 ? -11.230 7.393 37.751 1.00 63.81 93 ARG A CA 1
ATOM 663 C C . ARG A 1 93 ? -12.445 7.737 36.891 1.00 63.81 93 ARG A C 1
ATOM 665 O O . ARG A 1 93 ? -12.394 7.537 35.682 1.00 63.81 93 ARG A O 1
ATOM 672 N N . GLU A 1 94 ? -13.499 8.292 37.485 1.00 67.12 94 GLU A N 1
ATOM 673 C CA . GLU A 1 94 ? -14.698 8.727 36.756 1.00 67.12 94 GLU A CA 1
ATOM 674 C C . GLU A 1 94 ? -14.368 9.805 35.720 1.00 67.12 94 GLU A C 1
ATOM 676 O O . GLU A 1 94 ? -14.756 9.685 34.558 1.00 67.12 94 GLU A O 1
ATOM 681 N N . LEU A 1 95 ? -13.568 10.807 36.098 1.00 69.44 95 LEU A N 1
ATOM 682 C CA . LEU A 1 95 ? -13.111 11.849 35.180 1.00 69.44 95 LEU A CA 1
ATOM 683 C C . LEU A 1 95 ? -12.299 11.267 34.010 1.00 69.44 95 LEU A C 1
ATOM 685 O O . LEU A 1 95 ? -12.473 11.689 32.867 1.00 69.44 95 LEU A O 1
ATOM 689 N N . LEU A 1 96 ? -11.428 10.286 34.269 1.00 66.44 96 LEU A N 1
ATOM 690 C CA . LEU A 1 96 ? -10.656 9.607 33.226 1.00 66.44 96 LEU A CA 1
ATOM 691 C C . LEU A 1 96 ? -11.570 8.843 32.255 1.00 66.44 96 LEU A C 1
ATOM 693 O O . LEU A 1 96 ? -11.386 8.948 31.045 1.00 66.44 96 LEU A O 1
ATOM 697 N N . VAL A 1 97 ? -12.570 8.119 32.767 1.00 69.75 97 VAL A N 1
ATOM 698 C CA . VAL A 1 97 ? -13.549 7.388 31.945 1.00 69.75 97 VAL A CA 1
ATOM 699 C C . VAL A 1 97 ? -14.354 8.352 31.074 1.00 69.75 97 VAL A C 1
ATOM 701 O O . VAL A 1 97 ? -14.462 8.132 29.868 1.00 69.75 97 VAL A O 1
ATOM 704 N N . ILE A 1 98 ? -14.857 9.449 31.646 1.00 75.12 98 ILE A N 1
ATOM 705 C CA . ILE A 1 98 ? -15.581 10.488 30.899 1.00 75.12 98 ILE A CA 1
ATOM 706 C C . ILE A 1 98 ? -14.693 11.066 29.792 1.00 75.12 98 ILE A C 1
ATOM 708 O O . ILE A 1 98 ? -15.122 11.143 28.642 1.00 75.12 98 ILE A O 1
ATOM 712 N N . ASN A 1 99 ? -13.439 11.408 30.102 1.00 71.44 99 ASN A N 1
ATOM 713 C CA . ASN A 1 99 ? -12.498 11.935 29.114 1.00 71.44 99 ASN A CA 1
ATOM 714 C C . ASN A 1 99 ? -12.231 10.945 27.972 1.00 71.44 99 ASN A C 1
ATOM 716 O O . ASN A 1 99 ? -12.187 11.356 26.815 1.00 71.44 99 ASN A O 1
ATOM 720 N N . ILE A 1 100 ? -12.096 9.647 28.264 1.00 74.19 100 ILE A N 1
ATOM 721 C CA . ILE A 1 100 ? -11.924 8.616 27.231 1.00 74.19 100 ILE A CA 1
ATOM 722 C C . ILE A 1 100 ? -13.147 8.573 26.306 1.00 74.19 100 ILE A C 1
ATOM 724 O O . ILE A 1 100 ? -12.980 8.613 25.088 1.00 74.19 100 ILE A O 1
ATOM 728 N N . TRP A 1 101 ? -14.367 8.565 26.851 1.00 80.88 101 TRP A N 1
ATOM 729 C CA . TRP A 1 101 ? -15.595 8.568 26.043 1.00 80.88 101 TRP A CA 1
ATOM 730 C C . TRP A 1 101 ? -15.755 9.833 25.199 1.00 80.88 101 TRP A C 1
ATOM 732 O O . TRP A 1 101 ? -16.112 9.745 24.023 1.00 80.88 101 TRP A O 1
ATOM 742 N N . VAL A 1 102 ? -15.429 11.002 25.757 1.00 83.00 102 VAL A N 1
ATOM 743 C CA . VAL A 1 102 ? -15.416 12.264 25.005 1.00 83.00 102 VAL A CA 1
ATOM 744 C C . VAL A 1 102 ? -14.419 12.185 23.848 1.00 83.00 102 VAL A C 1
ATOM 746 O O . VAL A 1 102 ? -14.765 12.542 22.724 1.00 83.00 102 VAL A O 1
ATOM 749 N N . LEU A 1 103 ? -13.209 11.669 24.080 1.00 80.69 103 LEU A N 1
ATOM 750 C CA . LEU A 1 103 ? -12.189 11.522 23.039 1.00 80.69 103 LEU A CA 1
ATOM 751 C C . LEU A 1 103 ? -12.585 10.507 21.957 1.00 80.69 103 LEU A C 1
ATOM 753 O O . LEU A 1 103 ? -12.321 10.759 20.781 1.00 80.69 103 LEU A O 1
ATOM 757 N N . ILE A 1 104 ? -13.259 9.408 22.318 1.00 84.75 104 ILE A N 1
ATOM 758 C CA . ILE A 1 104 ? -13.788 8.420 21.361 1.00 84.75 104 ILE A CA 1
ATOM 759 C C . ILE A 1 104 ? -14.712 9.088 20.333 1.00 84.75 104 ILE A C 1
ATOM 761 O O . ILE A 1 104 ? -14.677 8.713 19.162 1.00 84.75 104 ILE A O 1
ATOM 765 N N . VAL A 1 105 ? -15.498 10.090 20.734 1.00 88.75 105 VAL A N 1
ATOM 766 C CA . VAL A 1 105 ? -16.394 10.827 19.826 1.00 88.75 105 VAL A CA 1
ATOM 767 C C . VAL A 1 105 ? -15.687 12.010 19.157 1.00 88.75 105 VAL A C 1
ATOM 769 O O . VAL A 1 105 ? -15.852 12.236 17.959 1.00 88.75 105 VAL A O 1
ATOM 772 N N . ALA A 1 106 ? -14.874 12.762 19.900 1.00 87.56 106 ALA A N 1
ATOM 773 C CA . ALA A 1 106 ? -14.237 13.981 19.407 1.00 87.56 106 ALA A CA 1
ATOM 774 C C . ALA A 1 106 ? -13.185 13.712 18.321 1.00 87.56 106 ALA A C 1
ATOM 776 O O . ALA A 1 106 ? -13.072 14.486 17.373 1.00 87.56 106 ALA A O 1
ATOM 777 N N . ILE A 1 107 ? -12.427 12.618 18.430 1.00 86.94 107 ILE A N 1
ATOM 778 C CA . ILE A 1 107 ? -11.341 12.301 17.495 1.00 86.94 107 ILE A CA 1
ATOM 779 C C . ILE A 1 107 ? -11.850 12.025 16.067 1.00 86.94 107 ILE A C 1
ATOM 781 O O . ILE A 1 107 ? -11.327 12.651 15.143 1.00 86.94 107 ILE A O 1
ATOM 785 N N . PRO A 1 108 ? -12.868 11.170 15.838 1.00 91.00 108 PRO A N 1
ATOM 786 C CA . PRO A 1 108 ? -13.475 11.011 14.516 1.00 91.00 108 PRO A CA 1
ATOM 787 C C . PRO A 1 108 ? -14.018 12.321 13.929 1.00 91.00 108 PRO A C 1
ATOM 789 O O . PRO A 1 108 ? -13.852 12.578 12.741 1.00 91.00 108 PRO A O 1
ATOM 792 N N . LEU A 1 109 ? -14.626 13.182 14.749 1.00 90.12 109 LEU A N 1
ATOM 793 C CA . LEU A 1 109 ? -15.147 14.471 14.282 1.00 90.12 109 LEU A CA 1
ATOM 794 C C . LEU A 1 109 ? -14.018 15.432 13.884 1.00 90.12 109 LEU A C 1
ATOM 796 O O . LEU A 1 109 ? -14.074 16.057 12.826 1.00 90.12 109 LEU A O 1
ATOM 800 N N . ALA A 1 110 ? -12.964 15.519 14.700 1.00 87.12 110 ALA A N 1
ATOM 801 C CA . ALA A 1 110 ? -11.772 16.303 14.388 1.00 87.12 110 ALA A CA 1
ATOM 802 C C . ALA A 1 110 ? -11.075 15.785 13.121 1.00 87.12 110 ALA A C 1
ATOM 804 O O . ALA A 1 110 ? -10.613 16.578 12.302 1.00 87.12 110 ALA A O 1
ATOM 805 N N . PHE A 1 111 ? -11.055 14.465 12.923 1.00 85.75 111 PHE A N 1
ATOM 806 C CA . PHE A 1 111 ? -10.566 13.842 11.699 1.00 85.75 111 PHE A CA 1
ATOM 807 C C . PHE A 1 111 ? -11.343 14.317 10.465 1.00 85.75 111 PHE A C 1
ATOM 809 O O . PHE A 1 111 ? -10.735 14.819 9.519 1.00 85.75 111 PHE A O 1
ATOM 816 N N . GLY A 1 112 ? -12.677 14.229 10.498 1.00 84.75 112 GLY A N 1
ATOM 817 C CA . GLY A 1 112 ? -13.533 14.693 9.403 1.00 84.75 112 GLY A CA 1
ATOM 818 C C . GLY A 1 112 ? -13.410 16.200 9.140 1.00 84.75 112 GLY A C 1
ATOM 819 O O . GLY A 1 112 ? -13.432 16.636 7.989 1.00 84.75 112 GLY A O 1
ATOM 820 N N . LEU A 1 113 ? -13.198 17.005 10.189 1.00 84.81 113 LEU A N 1
ATOM 821 C CA . LEU A 1 113 ? -12.913 18.436 10.053 1.00 84.81 113 LEU A CA 1
ATOM 822 C C . LEU A 1 113 ? -11.606 18.681 9.291 1.00 84.81 113 LEU A C 1
ATOM 824 O O . LEU A 1 113 ? -11.585 19.460 8.339 1.00 84.81 113 LEU A O 1
ATOM 828 N N . VAL A 1 114 ? -10.519 18.015 9.692 1.00 81.00 114 VAL A N 1
ATOM 829 C CA . VAL A 1 114 ? -9.211 18.140 9.032 1.00 81.00 114 VAL A CA 1
ATOM 830 C C . VAL A 1 114 ? -9.301 17.691 7.577 1.00 81.00 114 VAL A C 1
ATOM 832 O O . VAL A 1 114 ? -8.803 18.385 6.692 1.00 81.00 114 VAL A O 1
ATOM 835 N N . GLU A 1 115 ? -9.976 16.574 7.312 1.00 78.75 115 GLU A N 1
ATOM 836 C CA . GLU A 1 115 ? -10.202 16.081 5.955 1.00 78.75 115 GLU A CA 1
ATOM 837 C C . GLU A 1 115 ? -10.948 17.111 5.091 1.00 78.75 115 GLU A C 1
ATOM 839 O O . GLU A 1 115 ? -10.510 17.440 3.983 1.00 78.75 115 GLU A O 1
ATOM 844 N N . GLY A 1 116 ? -12.044 17.669 5.611 1.00 78.50 116 GLY A N 1
ATOM 845 C CA . GLY A 1 116 ? -12.833 18.683 4.919 1.00 78.50 116 GLY A CA 1
ATOM 846 C C . GLY A 1 116 ? -12.035 19.954 4.613 1.00 78.50 116 GLY A C 1
ATOM 847 O O . GLY A 1 116 ? -12.149 20.512 3.518 1.00 78.50 116 GLY A O 1
ATOM 848 N N . LEU A 1 117 ? -11.168 20.380 5.537 1.00 79.56 117 LEU A N 1
ATOM 849 C CA . LEU A 1 117 ? -10.273 21.523 5.341 1.00 79.56 117 LEU A CA 1
ATOM 850 C C . LEU A 1 117 ? -9.195 21.242 4.284 1.00 79.56 117 LEU A C 1
ATOM 852 O O . LEU A 1 117 ? -8.950 22.090 3.424 1.00 79.56 117 LEU A O 1
ATOM 856 N N . VAL A 1 118 ? -8.584 20.051 4.298 1.00 73.31 118 VAL A N 1
ATOM 857 C CA . VAL A 1 118 ? -7.568 19.637 3.309 1.00 73.31 118 VAL A CA 1
ATOM 858 C C . VAL A 1 118 ? -8.162 19.563 1.904 1.00 73.31 118 VAL A C 1
ATOM 860 O O . VAL A 1 118 ? -7.532 19.990 0.937 1.00 73.31 118 VAL A O 1
ATOM 863 N N . THR A 1 119 ? -9.397 19.079 1.789 1.00 73.94 119 THR A N 1
ATOM 864 C CA . THR A 1 119 ? -10.144 19.013 0.524 1.00 73.94 119 THR A CA 1
ATOM 865 C C . THR A 1 119 ? -10.785 20.348 0.126 1.00 73.94 119 THR A C 1
ATOM 867 O O . THR A 1 119 ? -11.442 20.429 -0.909 1.00 73.94 119 THR A O 1
ATOM 870 N N . LYS A 1 120 ? -10.561 21.422 0.904 1.00 80.00 120 LYS A N 1
ATOM 871 C CA . LYS A 1 120 ? -11.101 22.777 0.684 1.00 80.00 120 LYS A CA 1
ATOM 872 C C . LYS A 1 120 ? -12.635 22.823 0.585 1.00 80.00 120 LYS A C 1
ATOM 874 O O . LYS A 1 120 ? -13.188 23.728 -0.044 1.00 80.00 120 LYS A O 1
ATOM 879 N N . THR A 1 121 ? -13.327 21.882 1.222 1.00 79.75 121 THR A N 1
ATOM 880 C CA . THR A 1 121 ? -14.796 21.873 1.297 1.00 79.75 121 THR A CA 1
ATOM 881 C C . THR A 1 121 ? -15.301 22.998 2.204 1.00 79.75 121 THR A C 1
ATOM 883 O O . THR A 1 121 ? -14.620 23.431 3.136 1.00 79.75 121 THR A O 1
ATOM 886 N N . ARG A 1 122 ? -16.493 23.534 1.913 1.00 84.69 122 ARG A N 1
ATOM 887 C CA . ARG A 1 122 ? -17.096 24.655 2.656 1.00 84.69 122 ARG A CA 1
ATOM 888 C C . ARG A 1 122 ? -18.588 24.423 2.894 1.00 84.69 122 ARG A C 1
ATOM 890 O O . ARG A 1 122 ? -19.229 23.665 2.169 1.00 84.69 122 ARG A O 1
ATOM 897 N N . GLY A 1 123 ? -19.143 25.108 3.895 1.00 89.06 123 GLY A N 1
ATOM 898 C CA . GLY A 1 123 ? -20.580 25.098 4.185 1.00 89.06 123 GLY A CA 1
ATOM 899 C C . GLY A 1 123 ? -21.108 23.706 4.542 1.00 89.06 123 GLY A C 1
ATOM 900 O O . GLY A 1 123 ? -20.503 22.997 5.344 1.00 89.06 123 GLY A O 1
ATOM 901 N N . LEU A 1 124 ? -22.227 23.305 3.929 1.00 87.06 124 LEU A N 1
ATOM 902 C CA . LEU A 1 124 ? -22.877 22.012 4.179 1.00 87.06 124 LEU A CA 1
ATOM 903 C C . LEU A 1 124 ? -21.944 20.817 3.910 1.00 87.06 124 LEU A C 1
ATOM 905 O O . LEU A 1 124 ? -21.958 19.849 4.665 1.00 87.06 124 LEU A O 1
ATOM 909 N N . ALA A 1 125 ? -21.096 20.905 2.882 1.00 83.75 125 ALA A N 1
ATOM 910 C CA . ALA A 1 125 ? -20.154 19.843 2.535 1.00 83.75 125 ALA A CA 1
ATOM 911 C C . ALA A 1 125 ? -19.087 19.634 3.624 1.00 83.75 125 ALA A C 1
ATOM 913 O O . ALA A 1 125 ? -18.698 18.502 3.896 1.00 83.75 125 ALA A O 1
ATOM 914 N N . LEU A 1 126 ? -18.663 20.709 4.302 1.00 85.19 126 LEU A N 1
ATOM 915 C CA . LEU A 1 126 ? -17.739 20.608 5.433 1.00 85.19 126 LEU A CA 1
ATOM 916 C C . LEU A 1 126 ? -18.412 19.930 6.633 1.00 85.19 126 LEU A C 1
ATOM 918 O O . LEU A 1 126 ? -17.818 19.056 7.254 1.00 85.19 126 LEU A O 1
ATOM 922 N N . ALA A 1 127 ? -19.666 20.279 6.936 1.00 86.31 127 ALA A N 1
ATOM 923 C CA . ALA A 1 127 ? -20.422 19.622 8.005 1.00 86.31 127 ALA A CA 1
ATOM 924 C C . ALA A 1 127 ? -20.635 18.121 7.722 1.00 86.31 127 ALA A C 1
ATOM 926 O O . ALA A 1 127 ? -20.491 17.293 8.621 1.00 86.31 127 ALA A O 1
ATOM 927 N N . GLN A 1 128 ? -20.912 17.761 6.464 1.00 87.06 128 GLN A N 1
ATOM 928 C CA . GLN A 1 128 ? -20.991 16.366 6.026 1.00 87.06 128 GLN A CA 1
ATOM 929 C C . GLN A 1 128 ? -19.645 15.642 6.147 1.00 87.06 128 GLN A C 1
ATOM 931 O O . GLN A 1 128 ? -19.632 14.498 6.584 1.00 87.06 128 GLN A O 1
ATOM 936 N N . ALA A 1 129 ? -18.521 16.296 5.835 1.00 85.06 129 ALA A N 1
ATOM 937 C CA . ALA A 1 129 ? -17.186 15.723 6.026 1.00 85.06 129 ALA A CA 1
ATOM 938 C C . ALA A 1 129 ? -16.868 15.475 7.513 1.00 85.06 129 ALA A C 1
ATOM 940 O O . ALA A 1 129 ? -16.384 14.403 7.870 1.00 85.06 129 ALA A O 1
ATOM 941 N N . VAL A 1 130 ? -17.217 16.420 8.398 1.00 87.50 130 VAL A N 1
ATOM 942 C CA . VAL A 1 130 ? -17.065 16.279 9.859 1.00 87.50 130 VAL A CA 1
ATOM 943 C C . VAL A 1 130 ? -17.840 15.069 10.380 1.00 87.50 130 VAL A C 1
ATOM 945 O O . VAL A 1 130 ? -17.270 14.230 11.075 1.00 87.50 130 VAL A O 1
ATOM 948 N N . LEU A 1 131 ? -19.119 14.946 10.010 1.00 90.00 131 LEU A N 1
ATOM 949 C CA . LEU A 1 131 ? -19.941 13.790 10.382 1.00 90.00 131 LEU A CA 1
ATOM 950 C C . LEU A 1 131 ? -19.441 12.497 9.725 1.00 90.00 131 LEU A C 1
ATOM 952 O O . LEU A 1 131 ? -19.435 11.449 10.365 1.00 90.00 131 LEU A O 1
ATOM 956 N N . GLY A 1 132 ? -18.966 12.576 8.481 1.00 86.31 132 GLY A N 1
ATOM 957 C CA . GLY A 1 132 ? -18.346 11.468 7.756 1.00 86.31 132 GLY A CA 1
ATOM 958 C C . GLY A 1 132 ? -17.124 10.903 8.477 1.00 86.31 132 GLY A C 1
ATOM 959 O O . GLY A 1 132 ? -16.891 9.699 8.424 1.00 86.31 132 GLY A O 1
ATOM 960 N N . GLY A 1 133 ? -16.413 11.723 9.256 1.00 87.06 133 GLY A N 1
ATOM 961 C CA . GLY A 1 133 ? -15.320 11.282 10.120 1.00 87.06 133 GLY A CA 1
ATOM 962 C C . GLY A 1 133 ? -15.700 10.159 11.098 1.00 87.06 133 GLY A C 1
ATOM 963 O O . GLY A 1 133 ? -14.877 9.275 11.343 1.00 87.06 133 GLY A O 1
ATOM 964 N N . LEU A 1 134 ? -16.960 10.112 11.565 1.00 89.19 134 LEU A N 1
ATOM 965 C CA . LEU A 1 134 ? -17.507 9.019 12.392 1.00 89.19 134 LEU A CA 1
ATOM 966 C C . LEU A 1 134 ? -17.591 7.675 11.653 1.00 89.19 134 LEU A C 1
ATOM 968 O O . LEU A 1 134 ? -17.734 6.643 12.297 1.00 89.19 134 LEU A O 1
ATOM 972 N N . VAL A 1 135 ? -17.503 7.673 10.324 1.00 89.94 135 VAL A N 1
ATOM 973 C CA . VAL A 1 135 ? -17.486 6.468 9.480 1.00 89.94 135 VAL A CA 1
ATOM 974 C C . VAL A 1 135 ? -16.081 6.218 8.933 1.00 89.94 135 VAL A C 1
ATOM 976 O O . VAL A 1 135 ? -15.579 5.096 9.004 1.00 89.94 135 VAL A O 1
ATOM 979 N N . HIS A 1 136 ? -15.417 7.269 8.449 1.00 88.31 136 HIS A N 1
ATOM 980 C CA . HIS A 1 136 ? -14.116 7.180 7.793 1.00 88.31 136 HIS A CA 1
ATOM 981 C C . HIS A 1 136 ? -13.010 6.704 8.743 1.00 88.31 136 HIS A C 1
ATOM 983 O O . HIS A 1 136 ? -12.222 5.827 8.380 1.00 88.31 136 HIS A O 1
ATOM 989 N N . LEU A 1 137 ? -12.946 7.254 9.965 1.00 88.31 137 LEU A N 1
ATOM 990 C CA . LEU A 1 137 ? -11.897 6.891 10.919 1.00 88.31 137 LEU A CA 1
ATOM 991 C C . LEU A 1 137 ? -12.053 5.443 11.423 1.00 88.31 137 LEU A C 1
ATOM 993 O O . LEU A 1 137 ? -11.057 4.714 11.391 1.00 88.31 137 LEU A O 1
ATOM 997 N N . PRO A 1 138 ? -13.256 4.966 11.812 1.00 89.31 138 PRO A N 1
ATOM 998 C CA . PRO A 1 138 ? -13.439 3.560 12.172 1.00 89.31 138 PRO A CA 1
ATOM 999 C C . PRO A 1 138 ? -13.183 2.596 11.013 1.00 89.31 138 PRO A C 1
ATOM 1001 O O . PRO A 1 138 ? -12.590 1.541 11.228 1.00 89.31 138 PRO A O 1
ATOM 1004 N N . ALA A 1 139 ? -13.569 2.953 9.784 1.00 88.69 139 ALA A N 1
ATOM 1005 C CA . ALA A 1 139 ? -13.270 2.143 8.605 1.00 88.69 139 ALA A CA 1
ATOM 1006 C C . ALA A 1 139 ? -11.760 1.997 8.383 1.00 88.69 139 ALA A C 1
ATOM 1008 O O . ALA A 1 139 ? -11.273 0.888 8.152 1.00 88.69 139 ALA A O 1
ATOM 1009 N N . LEU A 1 140 ? -11.006 3.094 8.519 1.00 85.19 140 LEU A N 1
ATOM 1010 C CA . LEU A 1 140 ? -9.548 3.068 8.446 1.00 85.19 140 LEU A CA 1
ATOM 1011 C C . LEU A 1 140 ? -8.941 2.242 9.590 1.00 85.19 140 LEU A C 1
ATOM 1013 O O . LEU A 1 140 ? -8.055 1.424 9.348 1.00 85.19 140 LEU A O 1
ATOM 1017 N N . ALA A 1 141 ? -9.435 2.405 10.820 1.00 86.44 141 ALA A N 1
ATOM 1018 C CA . ALA A 1 141 ? -8.991 1.618 11.969 1.00 86.44 141 ALA A CA 1
ATOM 1019 C C . ALA A 1 141 ? -9.224 0.116 11.744 1.00 86.44 141 ALA A C 1
ATOM 1021 O O . ALA A 1 141 ? -8.328 -0.689 11.993 1.00 86.44 141 ALA A O 1
ATOM 1022 N N . LEU A 1 142 ? -10.384 -0.261 11.201 1.00 88.19 142 LEU A N 1
ATOM 1023 C CA . LEU A 1 142 ? -10.715 -1.645 10.873 1.00 88.19 142 LEU A CA 1
ATOM 1024 C C . LEU A 1 142 ? -9.847 -2.188 9.729 1.00 88.19 142 LEU A C 1
ATOM 1026 O O . LEU A 1 142 ? -9.344 -3.307 9.823 1.00 88.19 142 LEU A O 1
ATOM 1030 N N . ALA A 1 143 ? -9.610 -1.397 8.679 1.00 86.19 143 ALA A N 1
ATOM 1031 C CA . ALA A 1 143 ? -8.716 -1.774 7.586 1.00 86.19 143 ALA A CA 1
ATOM 1032 C C . ALA A 1 143 ? -7.299 -2.064 8.103 1.00 86.19 143 ALA A C 1
ATOM 1034 O O . ALA A 1 143 ? -6.703 -3.082 7.744 1.00 86.19 143 ALA A O 1
ATOM 1035 N N . LEU A 1 144 ? -6.785 -1.216 9.000 1.00 83.69 144 LEU A N 1
ATOM 1036 C CA . LEU A 1 144 ? -5.497 -1.416 9.663 1.00 83.69 144 LEU A CA 1
ATOM 1037 C C . LEU A 1 144 ? -5.521 -2.643 10.585 1.00 83.69 144 LEU A C 1
ATOM 1039 O O . LEU A 1 144 ? -4.573 -3.423 10.558 1.00 83.69 144 LEU A O 1
ATOM 1043 N N . ALA A 1 145 ? -6.598 -2.857 11.344 1.00 84.56 145 ALA A N 1
ATOM 1044 C CA . ALA A 1 145 ? -6.749 -4.001 12.242 1.00 84.56 145 ALA A CA 1
ATOM 1045 C C . ALA A 1 145 ? -6.808 -5.347 11.500 1.00 84.56 145 ALA A C 1
ATOM 1047 O O . ALA A 1 145 ? -6.324 -6.348 12.020 1.00 84.56 145 ALA A O 1
ATOM 1048 N N . VAL A 1 146 ? -7.348 -5.383 10.278 1.00 85.88 146 VAL A N 1
ATOM 1049 C CA . VAL A 1 146 ? -7.334 -6.575 9.411 1.00 85.88 146 VAL A CA 1
ATOM 1050 C C . VAL A 1 146 ? -5.962 -6.770 8.768 1.00 85.88 146 VAL A C 1
ATOM 1052 O O . VAL A 1 146 ? -5.429 -7.882 8.731 1.00 85.88 146 VAL A O 1
ATOM 1055 N N . LEU A 1 147 ? -5.374 -5.690 8.251 1.00 82.06 147 LEU A N 1
ATOM 1056 C CA . LEU A 1 147 ? -4.141 -5.763 7.478 1.00 82.06 147 LEU A CA 1
ATOM 1057 C C . LEU A 1 147 ? -2.924 -6.047 8.366 1.00 82.06 147 LEU A C 1
ATOM 1059 O O . LEU A 1 147 ? -2.051 -6.829 7.989 1.00 82.06 147 LEU A O 1
ATOM 1063 N N . PHE A 1 148 ? -2.873 -5.454 9.559 1.00 81.56 148 PHE A N 1
ATOM 1064 C CA . PHE A 1 148 ? -1.716 -5.519 10.444 1.00 81.56 148 PHE A CA 1
ATOM 1065 C C . PHE A 1 148 ? -1.350 -6.954 10.874 1.00 81.56 148 PHE A C 1
ATOM 1067 O O . PHE A 1 148 ? -0.214 -7.361 10.597 1.00 81.56 148 PHE A O 1
ATOM 1074 N N . PRO A 1 149 ? -2.263 -7.776 11.437 1.00 80.12 149 PRO A N 1
ATOM 1075 C CA . PRO A 1 149 ? -1.968 -9.167 11.786 1.00 80.12 149 PRO A CA 1
ATOM 1076 C C . PRO A 1 149 ? -1.523 -9.989 10.579 1.00 80.12 149 PRO A C 1
ATOM 1078 O O . PRO A 1 149 ? -0.588 -10.783 10.680 1.00 80.12 149 PRO A O 1
ATOM 1081 N N . TRP A 1 150 ? -2.140 -9.764 9.414 1.00 84.62 150 TRP A N 1
ATOM 1082 C CA . TRP A 1 150 ? -1.748 -10.444 8.186 1.00 84.62 150 TRP A CA 1
ATOM 1083 C C . TRP A 1 150 ? -0.319 -10.079 7.757 1.00 84.62 150 TRP A C 1
ATOM 1085 O O . TRP A 1 150 ? 0.455 -10.979 7.427 1.00 84.62 150 TRP A O 1
ATOM 1095 N N . THR A 1 151 ? 0.081 -8.801 7.828 1.00 79.31 151 THR A N 1
ATOM 1096 C CA . THR A 1 151 ? 1.465 -8.403 7.503 1.00 79.31 151 THR A CA 1
ATOM 1097 C C . THR A 1 151 ? 2.489 -9.034 8.445 1.00 79.31 151 THR A C 1
ATOM 1099 O O . THR A 1 151 ? 3.549 -9.475 7.994 1.00 79.31 151 THR A O 1
ATOM 1102 N N . LEU A 1 152 ? 2.177 -9.114 9.745 1.00 78.62 152 LEU A N 1
ATOM 1103 C CA . LEU A 1 152 ? 3.033 -9.769 10.732 1.00 78.62 152 LEU A CA 1
ATOM 1104 C C . LEU A 1 152 ? 3.153 -11.266 10.449 1.00 78.62 152 LEU A C 1
ATOM 1106 O O . LEU A 1 152 ? 4.265 -11.796 10.427 1.00 78.62 152 LEU A O 1
ATOM 1110 N N . TRP A 1 153 ? 2.027 -11.930 10.184 1.00 80.69 153 TRP A N 1
ATOM 1111 C CA . TRP A 1 153 ? 1.983 -13.351 9.854 1.00 80.69 153 TRP A CA 1
ATOM 1112 C C . TRP A 1 153 ? 2.786 -13.675 8.593 1.00 80.69 153 TRP A C 1
ATOM 1114 O O . TRP A 1 153 ? 3.642 -14.559 8.619 1.00 80.69 153 TRP A O 1
ATOM 1124 N N . GLU A 1 154 ? 2.566 -12.945 7.497 1.00 78.25 154 GLU A N 1
ATOM 1125 C CA . GLU A 1 154 ? 3.305 -13.153 6.250 1.00 78.25 154 GLU A CA 1
ATOM 1126 C C . GLU A 1 154 ? 4.804 -12.923 6.444 1.00 78.25 154 GLU A C 1
ATOM 1128 O O . GLU A 1 154 ? 5.622 -13.718 5.978 1.00 78.25 154 GLU A O 1
ATOM 1133 N N . ARG A 1 155 ? 5.194 -11.895 7.204 1.00 73.94 155 ARG A N 1
ATOM 1134 C CA . ARG A 1 155 ? 6.606 -11.650 7.502 1.00 73.94 155 ARG A CA 1
ATOM 1135 C C . ARG A 1 155 ? 7.224 -12.765 8.348 1.00 73.94 155 ARG A C 1
ATOM 1137 O O . ARG A 1 155 ? 8.327 -13.210 8.030 1.00 73.94 155 ARG A O 1
ATOM 1144 N N . ALA A 1 156 ? 6.523 -13.253 9.372 1.00 76.94 156 ALA A N 1
ATOM 1145 C CA . ALA A 1 156 ? 6.967 -14.383 10.188 1.00 76.94 156 ALA A CA 1
ATOM 1146 C C . ALA A 1 156 ? 7.109 -15.662 9.346 1.00 76.94 156 ALA A C 1
ATOM 1148 O O . ALA A 1 156 ? 8.152 -16.319 9.374 1.00 76.94 156 ALA A O 1
ATOM 1149 N N . ARG A 1 157 ? 6.107 -15.966 8.513 1.00 79.56 157 ARG A N 1
ATOM 1150 C CA . ARG A 1 157 ? 6.116 -17.093 7.571 1.00 79.56 157 ARG A CA 1
ATOM 1151 C C . ARG A 1 157 ? 7.319 -17.041 6.628 1.00 79.56 157 ARG A C 1
ATOM 1153 O O . ARG A 1 157 ? 7.952 -18.068 6.389 1.00 79.56 157 ARG A O 1
ATOM 1160 N N . ARG A 1 158 ? 7.659 -15.858 6.110 1.00 73.00 158 ARG A N 1
ATOM 1161 C CA . ARG A 1 158 ? 8.805 -15.648 5.207 1.00 73.00 158 ARG A CA 1
ATOM 1162 C C . ARG A 1 158 ? 10.146 -15.789 5.924 1.00 73.00 158 ARG A C 1
ATOM 1164 O O . ARG A 1 158 ? 11.044 -16.443 5.399 1.00 73.00 158 ARG A O 1
ATOM 1171 N N . MET A 1 159 ? 10.268 -15.254 7.142 1.00 75.44 159 MET A N 1
ATOM 1172 C CA . MET A 1 159 ? 11.467 -15.437 7.970 1.00 75.44 159 MET A CA 1
ATOM 1173 C C . MET A 1 159 ? 11.739 -16.917 8.255 1.00 75.44 159 MET A C 1
ATOM 1175 O O . MET A 1 159 ? 12.879 -17.364 8.128 1.00 75.44 159 MET A O 1
ATOM 1179 N N . LEU A 1 160 ? 10.693 -17.691 8.558 1.00 79.81 160 LEU A N 1
ATOM 1180 C CA . LEU A 1 160 ? 10.796 -19.137 8.766 1.00 79.81 160 LEU A CA 1
ATOM 1181 C C . LEU A 1 160 ? 11.254 -19.877 7.502 1.00 79.81 160 LEU A C 1
ATOM 1183 O O . LEU A 1 160 ? 12.065 -20.797 7.588 1.00 79.81 160 LEU A O 1
ATOM 1187 N N . ARG A 1 161 ? 10.784 -19.455 6.321 1.00 76.94 161 ARG A N 1
ATOM 1188 C CA . ARG A 1 161 ? 11.173 -20.053 5.032 1.00 76.94 161 ARG A CA 1
ATOM 1189 C C . ARG A 1 161 ? 12.568 -19.654 4.550 1.00 76.94 161 ARG A C 1
ATOM 1191 O O . ARG A 1 161 ? 13.086 -20.291 3.638 1.00 76.94 161 ARG A O 1
ATOM 1198 N N . ARG A 1 162 ? 13.202 -18.652 5.175 1.00 75.62 162 ARG A N 1
ATOM 1199 C CA . ARG A 1 162 ? 14.499 -18.081 4.755 1.00 75.62 162 ARG A CA 1
ATOM 1200 C C . ARG A 1 162 ? 14.508 -17.632 3.285 1.00 75.62 162 ARG A C 1
ATOM 1202 O O . ARG A 1 162 ? 15.563 -17.648 2.642 1.00 75.62 162 ARG A O 1
ATOM 1209 N N . ASP A 1 163 ? 13.345 -17.243 2.769 1.00 77.94 163 ASP A N 1
ATOM 1210 C CA . ASP A 1 163 ? 13.217 -16.681 1.430 1.00 77.94 163 ASP A CA 1
ATOM 1211 C C . ASP A 1 163 ? 13.867 -15.294 1.392 1.00 77.94 163 ASP A C 1
ATOM 1213 O O . ASP A 1 163 ? 13.864 -14.553 2.381 1.00 77.94 163 ASP A O 1
ATOM 1217 N N . ALA A 1 164 ? 14.456 -14.943 0.252 1.00 78.94 164 ALA A N 1
ATOM 1218 C CA . ALA A 1 164 ? 14.987 -13.608 0.053 1.00 78.94 164 ALA A CA 1
ATOM 1219 C C . ALA A 1 164 ? 13.833 -12.660 -0.291 1.00 78.94 164 ALA A C 1
ATOM 1221 O O . ALA A 1 164 ? 12.984 -12.992 -1.118 1.00 78.94 164 ALA A O 1
ATOM 1222 N N . GLN A 1 165 ? 13.809 -11.493 0.351 1.00 79.44 165 GLN A N 1
ATOM 1223 C CA . GLN A 1 165 ? 12.785 -10.480 0.128 1.00 79.44 165 GLN A CA 1
ATOM 1224 C C . GLN A 1 165 ? 13.416 -9.183 -0.368 1.00 79.44 165 GLN A C 1
ATOM 1226 O O . GLN A 1 165 ? 14.365 -8.675 0.238 1.00 79.44 165 GLN A O 1
ATOM 1231 N N . HIS A 1 166 ? 12.849 -8.638 -1.438 1.00 80.19 166 HIS A N 1
ATOM 1232 C CA . HIS A 1 166 ? 13.268 -7.388 -2.054 1.00 80.19 166 HIS A CA 1
ATOM 1233 C C . HIS A 1 166 ? 12.057 -6.478 -2.199 1.00 80.19 166 HIS A C 1
ATOM 1235 O O . HIS A 1 166 ? 11.097 -6.806 -2.891 1.00 80.19 166 HIS A O 1
ATOM 1241 N N . PHE A 1 167 ? 12.125 -5.326 -1.537 1.00 76.81 167 PHE A N 1
ATOM 1242 C CA . PHE A 1 167 ? 11.145 -4.261 -1.686 1.00 76.81 167 PHE A CA 1
ATOM 1243 C C . PHE A 1 167 ? 11.704 -3.214 -2.631 1.00 76.81 167 PHE A C 1
ATOM 1245 O O . PHE A 1 167 ? 12.758 -2.643 -2.348 1.00 76.81 167 PHE A O 1
ATOM 1252 N N . HIS A 1 168 ? 10.980 -2.931 -3.705 1.00 77.62 168 HIS A N 1
ATOM 125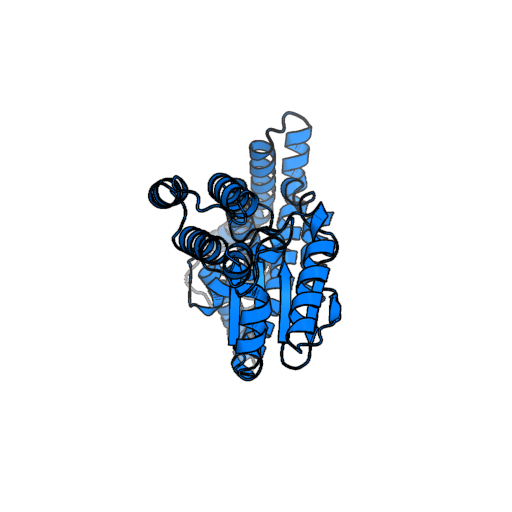3 C CA . HIS A 1 168 ? 11.304 -1.828 -4.596 1.00 77.62 168 HIS A CA 1
ATOM 1254 C C . HIS A 1 168 ? 10.137 -0.862 -4.635 1.00 77.62 168 HIS A C 1
ATOM 1256 O O . HIS A 1 168 ? 8.997 -1.247 -4.889 1.00 77.62 168 HIS A O 1
ATOM 1262 N N . ARG A 1 169 ? 10.428 0.399 -4.323 1.00 78.38 169 ARG A N 1
ATOM 1263 C CA . ARG A 1 169 ? 9.465 1.479 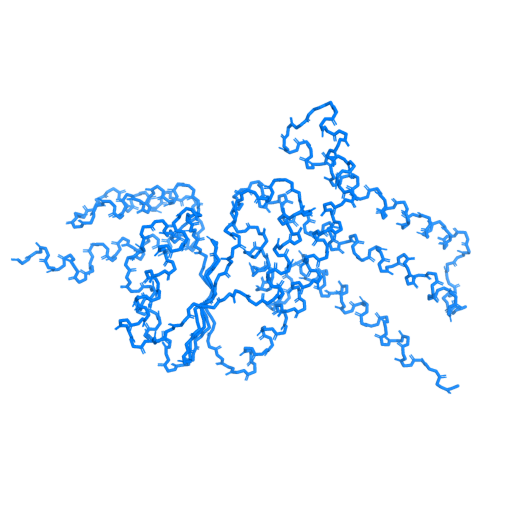-4.503 1.00 78.38 169 ARG A CA 1
ATOM 1264 C C . ARG A 1 169 ? 9.412 1.787 -5.986 1.00 78.38 169 ARG A C 1
ATOM 1266 O O . ARG A 1 169 ? 10.458 1.897 -6.611 1.00 78.38 169 ARG A O 1
ATOM 1273 N N . VAL A 1 170 ? 8.200 1.873 -6.497 1.00 83.56 170 VAL A N 1
ATOM 1274 C CA . VAL A 1 170 ? 7.904 2.119 -7.907 1.00 83.56 170 VAL A CA 1
ATOM 1275 C C . VAL A 1 170 ? 6.731 3.085 -7.971 1.00 83.56 170 VAL A C 1
ATOM 1277 O O . VAL A 1 170 ? 6.144 3.405 -6.933 1.00 83.56 170 VAL A O 1
ATOM 1280 N N . PHE A 1 171 ? 6.377 3.528 -9.163 1.00 84.62 171 PHE A N 1
ATOM 1281 C CA . PHE A 1 171 ? 5.106 4.164 -9.454 1.00 84.62 171 PHE A CA 1
ATOM 1282 C C . PHE A 1 171 ? 4.510 3.496 -10.696 1.00 84.62 171 PHE A C 1
ATOM 1284 O O . PHE A 1 171 ? 5.177 3.376 -11.717 1.00 84.62 171 PHE A O 1
ATOM 1291 N N . ILE A 1 172 ? 3.273 3.016 -10.590 1.00 85.12 172 ILE A N 1
ATOM 1292 C CA . ILE A 1 172 ? 2.538 2.385 -11.688 1.00 85.12 172 ILE A CA 1
ATOM 1293 C C . ILE A 1 172 ? 1.299 3.226 -11.968 1.00 85.12 172 ILE A C 1
ATOM 1295 O O . ILE A 1 172 ? 0.472 3.439 -11.076 1.00 85.12 172 ILE A O 1
ATOM 1299 N N . GLU A 1 173 ? 1.182 3.688 -13.208 1.00 83.94 173 GLU A N 1
ATOM 1300 C CA . GLU A 1 173 ? -0.001 4.364 -13.732 1.00 83.94 173 GLU A CA 1
ATOM 1301 C C . GLU A 1 173 ? -1.220 3.440 -13.626 1.00 83.94 173 GLU A C 1
ATOM 1303 O O . GLU A 1 173 ? -1.180 2.272 -14.015 1.00 83.94 173 GLU A O 1
ATOM 1308 N N . ILE A 1 174 ? -2.306 3.946 -13.038 1.00 80.31 174 ILE A N 1
ATOM 1309 C CA . ILE A 1 174 ? -3.474 3.126 -12.681 1.00 80.31 174 ILE A CA 1
ATOM 1310 C C . ILE A 1 174 ? -4.140 2.557 -13.939 1.00 80.31 174 ILE A C 1
ATOM 1312 O O . ILE A 1 174 ? -4.533 1.394 -13.949 1.00 80.31 174 ILE A O 1
ATOM 1316 N N . ASP A 1 175 ? -4.228 3.360 -14.995 1.00 83.06 175 ASP A N 1
ATOM 1317 C CA . ASP A 1 175 ? -4.770 3.012 -16.310 1.00 83.06 175 ASP A CA 1
ATOM 1318 C C . ASP A 1 175 ? -3.914 1.987 -17.070 1.00 83.06 175 ASP A C 1
ATOM 1320 O O . ASP A 1 175 ? -4.428 1.295 -17.946 1.00 83.06 175 ASP A O 1
ATOM 1324 N N . LYS A 1 176 ? -2.638 1.829 -16.697 1.00 86.06 176 LYS A N 1
ATOM 1325 C CA . LYS A 1 176 ? -1.705 0.864 -17.303 1.00 86.06 176 LYS A CA 1
ATOM 1326 C C . LYS A 1 176 ? -1.374 -0.318 -16.393 1.00 86.06 176 LYS A C 1
ATOM 1328 O O . LYS A 1 176 ? -0.546 -1.150 -16.758 1.00 86.06 176 LYS A O 1
ATOM 1333 N N . TYR A 1 177 ? -2.018 -0.432 -15.229 1.00 86.81 177 TYR A N 1
ATOM 1334 C CA . TYR A 1 177 ? -1.687 -1.444 -14.221 1.00 86.81 177 TYR A CA 1
ATOM 1335 C C . TYR A 1 177 ? -1.716 -2.877 -14.774 1.00 86.81 177 TYR A C 1
ATOM 1337 O O . TYR A 1 177 ? -0.762 -3.626 -14.558 1.00 86.81 177 TYR A O 1
ATOM 1345 N N . ASP A 1 178 ? -2.762 -3.245 -15.518 1.00 87.94 178 ASP A N 1
ATOM 1346 C CA . ASP A 1 178 ? -2.896 -4.595 -16.081 1.00 87.94 178 ASP A CA 1
ATOM 1347 C C . ASP A 1 178 ? -1.842 -4.865 -17.168 1.00 87.94 178 ASP A C 1
ATOM 1349 O O . ASP A 1 178 ? -1.209 -5.919 -17.169 1.00 87.94 178 ASP A O 1
ATOM 1353 N N . ALA A 1 179 ? -1.556 -3.879 -18.025 1.00 89.38 179 ALA A N 1
ATOM 1354 C CA . ALA A 1 179 ? -0.514 -3.991 -19.049 1.00 89.38 179 ALA A CA 1
ATOM 1355 C C . ALA A 1 179 ? 0.887 -4.156 -18.431 1.00 89.38 179 ALA A C 1
ATOM 1357 O O . ALA A 1 179 ? 1.694 -4.973 -18.885 1.00 89.38 179 ALA A O 1
ATOM 1358 N N . VAL A 1 180 ? 1.172 -3.419 -17.354 1.00 90.06 180 VAL A N 1
ATOM 1359 C CA . VAL A 1 180 ? 2.410 -3.553 -16.578 1.00 90.06 180 VAL A CA 1
ATOM 1360 C C . VAL A 1 180 ? 2.487 -4.928 -15.914 1.00 90.06 180 VAL A C 1
ATOM 1362 O O . VAL A 1 180 ? 3.543 -5.564 -15.948 1.00 90.06 180 VAL A O 1
ATOM 1365 N N . LEU A 1 181 ? 1.387 -5.415 -15.333 1.00 90.94 181 LEU A N 1
ATOM 1366 C CA . LEU A 1 181 ? 1.317 -6.735 -14.708 1.00 90.94 181 LEU A CA 1
ATOM 1367 C C . LEU A 1 181 ? 1.618 -7.852 -15.717 1.00 90.94 181 LEU A C 1
ATOM 1369 O O . LEU A 1 181 ? 2.445 -8.723 -15.429 1.00 90.94 181 LEU A O 1
ATOM 1373 N N . ASP A 1 182 ? 1.001 -7.797 -16.897 1.00 91.88 182 ASP A N 1
ATOM 1374 C CA . ASP A 1 182 ? 1.207 -8.763 -17.977 1.00 91.88 182 ASP A CA 1
ATOM 1375 C C . ASP A 1 182 ? 2.642 -8.716 -18.508 1.00 91.88 182 ASP A C 1
ATOM 1377 O O . ASP A 1 182 ? 3.274 -9.761 -18.688 1.00 91.88 182 ASP A O 1
ATOM 1381 N N . CYS A 1 183 ? 3.212 -7.518 -18.675 1.00 91.31 183 CYS A N 1
ATOM 1382 C CA . CYS A 1 183 ? 4.606 -7.368 -19.085 1.00 91.31 183 CYS A CA 1
ATOM 1383 C C . CYS A 1 183 ? 5.568 -7.975 -18.052 1.00 91.31 183 CYS A C 1
ATOM 1385 O O . CYS A 1 183 ? 6.482 -8.720 -18.409 1.00 91.31 183 CYS A O 1
ATOM 1387 N N . ILE A 1 184 ? 5.348 -7.723 -16.758 1.00 91.81 184 ILE A N 1
ATOM 1388 C CA . ILE A 1 184 ? 6.154 -8.315 -15.684 1.00 91.81 184 ILE A CA 1
ATOM 1389 C C . ILE A 1 184 ? 6.031 -9.846 -15.689 1.00 91.81 184 ILE A C 1
ATOM 1391 O O . ILE A 1 184 ? 7.036 -10.547 -15.537 1.00 91.81 184 ILE A O 1
ATOM 1395 N N . ALA A 1 185 ? 4.821 -10.381 -15.873 1.00 92.62 185 ALA A N 1
ATOM 1396 C CA . ALA A 1 185 ? 4.593 -11.820 -15.945 1.00 92.62 185 ALA A CA 1
ATOM 1397 C C . ALA A 1 185 ? 5.320 -12.457 -17.141 1.00 92.62 185 ALA A C 1
ATOM 1399 O O . ALA A 1 185 ? 5.979 -13.486 -16.968 1.00 92.62 185 ALA A O 1
ATOM 1400 N N . ALA A 1 186 ? 5.263 -11.821 -18.315 1.00 92.81 186 ALA A N 1
ATOM 1401 C CA . ALA A 1 186 ? 5.977 -12.252 -19.514 1.00 92.81 186 ALA A CA 1
ATOM 1402 C C . ALA A 1 186 ? 7.498 -12.254 -19.297 1.00 92.81 186 ALA A C 1
ATOM 1404 O O . ALA A 1 186 ? 8.149 -13.271 -19.517 1.00 92.81 186 ALA A O 1
ATOM 1405 N N . ARG A 1 187 ? 8.062 -11.181 -18.728 1.00 92.38 187 ARG A N 1
ATOM 1406 C CA . ARG A 1 187 ? 9.503 -11.109 -18.424 1.00 92.38 187 ARG A CA 1
ATOM 1407 C C . ARG A 1 187 ? 9.958 -12.195 -17.460 1.00 92.38 187 ARG A C 1
ATOM 1409 O O . ARG A 1 187 ? 11.031 -12.767 -17.624 1.00 92.38 187 ARG A O 1
ATOM 1416 N N . LEU A 1 188 ? 9.165 -12.490 -16.432 1.00 91.94 188 LEU A N 1
ATOM 1417 C CA . LEU A 1 188 ? 9.467 -13.594 -15.521 1.00 91.94 188 LEU A CA 1
ATOM 1418 C C . LEU A 1 188 ? 9.428 -14.937 -16.264 1.00 91.94 188 LEU A C 1
ATOM 1420 O O . LEU A 1 188 ? 10.318 -15.768 -16.065 1.00 91.94 188 LEU A O 1
ATOM 1424 N N . HIS A 1 189 ? 8.451 -15.127 -17.152 1.00 93.00 189 HIS A N 1
ATOM 1425 C CA . HIS A 1 189 ? 8.339 -16.323 -17.978 1.00 93.00 189 HIS A CA 1
ATOM 1426 C C . HIS A 1 189 ? 9.553 -16.519 -18.898 1.00 93.00 189 HIS A C 1
ATOM 1428 O O . HIS A 1 189 ? 10.129 -17.608 -18.891 1.00 93.00 189 HIS A O 1
ATOM 1434 N N . ASP A 1 190 ? 10.004 -15.468 -19.587 1.00 92.31 190 ASP A N 1
ATOM 1435 C CA . ASP A 1 190 ? 11.175 -15.489 -20.480 1.00 92.31 190 ASP A CA 1
ATOM 1436 C C . ASP A 1 190 ? 12.466 -15.885 -19.748 1.00 92.31 190 ASP A C 1
ATOM 1438 O O . ASP A 1 190 ? 13.371 -16.496 -20.315 1.00 92.31 190 ASP A O 1
ATOM 1442 N N . HIS A 1 191 ? 12.535 -15.603 -18.445 1.00 91.00 191 HIS A N 1
ATOM 1443 C CA . HIS A 1 191 ? 13.639 -15.996 -17.564 1.00 91.00 191 HIS A CA 1
ATOM 1444 C C . HIS A 1 191 ? 13.405 -17.354 -16.871 1.00 91.00 191 HIS A C 1
ATOM 1446 O O . HIS A 1 191 ? 14.074 -17.705 -15.892 1.00 91.00 191 HIS A O 1
ATOM 1452 N N . GLY A 1 192 ? 12.456 -18.154 -17.365 1.00 90.88 192 GLY A N 1
ATOM 1453 C CA . GLY A 1 192 ? 12.156 -19.502 -16.882 1.00 90.88 192 GLY A CA 1
ATOM 1454 C C . GLY A 1 192 ? 11.460 -19.537 -15.519 1.00 90.88 192 GLY A C 1
ATOM 1455 O O . GLY A 1 192 ? 11.593 -20.522 -14.781 1.00 90.88 192 GLY A O 1
ATOM 1456 N N . LEU 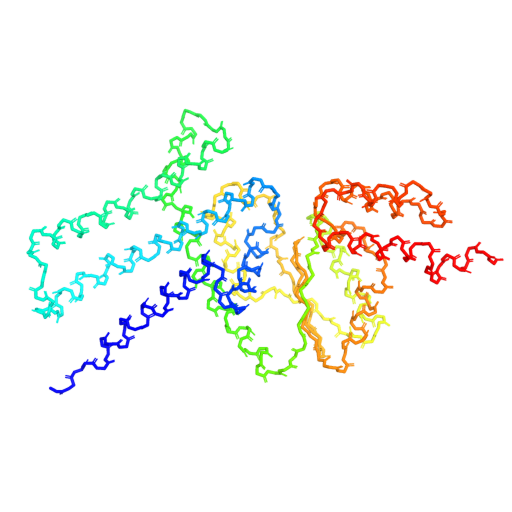A 1 193 ? 10.758 -18.463 -15.149 1.00 91.81 193 LEU A N 1
ATOM 1457 C CA . LEU A 1 193 ? 9.957 -18.353 -13.932 1.00 91.81 193 LEU A CA 1
ATOM 1458 C C . LEU A 1 193 ? 8.477 -18.291 -14.317 1.00 91.81 193 LEU A C 1
ATOM 1460 O O . LEU A 1 193 ? 7.900 -17.227 -14.512 1.00 91.81 193 LEU A O 1
ATOM 1464 N N . VAL A 1 194 ? 7.848 -19.463 -14.414 1.00 92.75 194 VAL A N 1
ATOM 1465 C CA . VAL A 1 194 ? 6.414 -19.557 -14.712 1.00 92.75 194 VAL A CA 1
ATOM 1466 C C . VAL A 1 194 ? 5.615 -19.058 -13.509 1.00 92.75 194 VAL A C 1
ATOM 1468 O O . VAL A 1 194 ? 5.591 -19.701 -12.454 1.00 92.75 194 VAL A O 1
ATOM 1471 N N . VAL A 1 195 ? 4.959 -17.915 -13.684 1.00 92.56 195 VAL A N 1
ATOM 1472 C CA . VAL A 1 195 ? 4.091 -17.281 -12.691 1.00 92.56 195 VAL A CA 1
ATOM 1473 C C . VAL A 1 195 ? 2.646 -17.262 -13.172 1.00 92.56 195 VAL A C 1
ATOM 1475 O O . VAL A 1 195 ? 2.370 -17.310 -14.368 1.00 92.56 195 VAL A O 1
ATOM 1478 N N . ARG A 1 196 ? 1.710 -17.214 -12.227 1.00 92.38 196 ARG A N 1
ATOM 1479 C CA . ARG A 1 196 ? 0.284 -17.018 -12.487 1.00 92.38 196 ARG A CA 1
ATOM 1480 C C . ARG A 1 196 ? -0.195 -15.807 -11.707 1.00 92.38 196 ARG A C 1
ATOM 1482 O O . ARG A 1 196 ? 0.141 -15.679 -10.528 1.00 92.38 196 ARG A O 1
ATOM 1489 N N . ALA A 1 197 ? -0.987 -14.958 -12.351 1.00 89.50 197 ALA A N 1
ATOM 1490 C CA . ALA A 1 197 ? -1.705 -13.900 -11.664 1.00 89.50 197 ALA A CA 1
ATOM 1491 C C . ALA A 1 197 ? -2.791 -14.521 -10.782 1.00 89.50 197 ALA A C 1
ATOM 1493 O O . ALA A 1 197 ? -3.628 -15.299 -11.239 1.00 89.50 197 ALA A O 1
ATOM 1494 N N . VAL A 1 198 ? -2.746 -14.198 -9.497 1.00 90.88 198 VAL A N 1
ATOM 1495 C CA . VAL A 1 198 ? -3.786 -14.529 -8.528 1.00 90.88 198 VAL A CA 1
ATOM 1496 C C . VAL A 1 198 ? -4.246 -13.244 -7.847 1.00 90.88 198 VAL A C 1
ATOM 1498 O O . VAL A 1 198 ? -3.436 -12.329 -7.666 1.00 90.88 198 VAL A O 1
ATOM 1501 N N . PRO A 1 199 ? -5.522 -13.148 -7.441 1.00 87.19 199 PRO A N 1
ATOM 1502 C CA . PRO A 1 199 ? -5.979 -12.021 -6.645 1.00 87.19 199 PRO A CA 1
ATOM 1503 C C . PRO A 1 199 ? -5.132 -11.863 -5.382 1.00 87.19 199 PRO A C 1
ATOM 1505 O O . PRO A 1 199 ? -4.683 -12.855 -4.795 1.00 87.19 199 PRO A O 1
ATOM 1508 N N . ALA A 1 200 ? -4.957 -10.622 -4.931 1.00 84.25 200 ALA A N 1
ATOM 1509 C CA . ALA A 1 200 ? -4.280 -10.350 -3.676 1.00 84.25 200 ALA A CA 1
ATOM 1510 C C . ALA A 1 200 ? -4.939 -11.119 -2.509 1.00 84.25 200 ALA A C 1
ATOM 1512 O O . ALA A 1 200 ? -6.143 -11.412 -2.542 1.00 84.25 200 ALA A O 1
ATOM 1513 N N . PRO A 1 201 ? -4.172 -11.445 -1.453 1.00 84.81 201 PRO A N 1
ATOM 1514 C CA . PRO A 1 201 ? -4.687 -12.155 -0.288 1.00 84.81 201 PRO A CA 1
ATOM 1515 C C . PRO A 1 201 ? -5.932 -11.492 0.307 1.00 84.81 201 PRO A C 1
ATOM 1517 O O . PRO A 1 201 ? -6.071 -10.270 0.281 1.00 84.81 201 PRO A O 1
ATOM 1520 N N . LEU A 1 202 ? -6.829 -12.297 0.888 1.00 86.12 202 LEU A N 1
ATOM 1521 C CA . LEU A 1 202 ? -8.127 -11.826 1.387 1.00 86.12 202 LEU A CA 1
ATOM 1522 C C . LEU A 1 202 ? -8.003 -10.604 2.308 1.00 86.12 202 LEU A C 1
ATOM 1524 O O . LEU A 1 202 ? -8.766 -9.663 2.140 1.00 86.12 202 LEU A O 1
ATOM 1528 N N . ALA A 1 203 ? -7.023 -10.593 3.217 1.00 84.94 203 ALA A N 1
ATOM 1529 C CA . ALA A 1 203 ? -6.785 -9.471 4.124 1.00 84.94 203 ALA A CA 1
ATOM 1530 C C . ALA A 1 203 ? -6.531 -8.148 3.380 1.00 84.94 203 ALA A C 1
ATOM 1532 O O . ALA A 1 203 ? -7.113 -7.135 3.747 1.00 84.94 203 ALA A O 1
ATOM 1533 N N . VAL A 1 204 ? -5.736 -8.179 2.301 1.00 84.25 204 VAL A N 1
ATOM 1534 C CA . VAL A 1 204 ? -5.455 -7.016 1.440 1.00 84.25 204 VAL A CA 1
ATOM 1535 C C . VAL A 1 204 ? -6.727 -6.540 0.745 1.00 84.25 204 VAL A C 1
ATOM 1537 O O . VAL A 1 204 ? -7.006 -5.345 0.715 1.00 84.25 204 VAL A O 1
ATOM 1540 N N . ARG A 1 205 ? -7.525 -7.473 0.211 1.00 85.75 205 ARG A N 1
ATOM 1541 C CA . ARG A 1 205 ? -8.783 -7.138 -0.476 1.00 85.75 205 ARG A CA 1
ATOM 1542 C C . ARG A 1 205 ? -9.819 -6.551 0.478 1.00 85.75 205 ARG A C 1
ATOM 1544 O O . ARG A 1 205 ? -10.457 -5.569 0.133 1.00 85.75 205 ARG A O 1
ATOM 1551 N N . VAL A 1 206 ? -9.967 -7.119 1.676 1.00 86.62 206 VAL A N 1
ATOM 1552 C CA . VAL A 1 206 ? -10.904 -6.623 2.698 1.00 86.62 206 VAL A CA 1
ATOM 1553 C C . VAL A 1 206 ? -10.473 -5.250 3.205 1.00 86.62 206 VAL A C 1
ATOM 1555 O O . VAL A 1 206 ? -11.300 -4.344 3.268 1.00 86.62 206 VAL A O 1
ATOM 1558 N N . SER A 1 207 ? -9.186 -5.058 3.518 1.00 83.94 207 SER A N 1
ATOM 1559 C CA . SER A 1 207 ? -8.690 -3.751 3.960 1.00 83.94 207 SER A CA 1
ATOM 1560 C C . SER A 1 207 ? -8.859 -2.681 2.883 1.00 83.94 207 SER A C 1
ATOM 1562 O O . SER A 1 207 ? -9.205 -1.547 3.202 1.00 83.94 207 SER A O 1
ATOM 1564 N N . ARG A 1 208 ? -8.655 -3.046 1.610 1.00 79.94 208 ARG A N 1
ATOM 1565 C CA . ARG A 1 208 ? -8.904 -2.160 0.468 1.00 79.94 208 ARG A CA 1
ATOM 1566 C C . ARG A 1 208 ? -10.376 -1.834 0.316 1.00 79.94 208 ARG A C 1
ATOM 1568 O O . ARG A 1 208 ? -10.722 -0.666 0.292 1.00 79.94 208 ARG A O 1
ATOM 1575 N N . TRP A 1 209 ? -11.241 -2.843 0.331 1.00 84.44 209 TRP A N 1
ATOM 1576 C CA . TRP A 1 209 ? -12.682 -2.640 0.243 1.00 84.44 209 TRP A CA 1
ATOM 1577 C C . TRP A 1 209 ? -13.188 -1.655 1.308 1.00 84.44 209 TRP A C 1
ATOM 1579 O O . TRP A 1 209 ? -13.944 -0.742 0.980 1.00 84.44 209 TRP A O 1
ATOM 1589 N N . LEU A 1 210 ? -12.713 -1.786 2.554 1.00 84.88 210 LEU A N 1
ATOM 1590 C CA . LEU A 1 210 ? -13.026 -0.856 3.644 1.00 84.88 210 LEU A CA 1
ATOM 1591 C C . LEU A 1 210 ? -12.545 0.570 3.347 1.00 84.88 210 LEU A C 1
ATOM 1593 O O . LEU A 1 210 ? -13.310 1.515 3.528 1.00 84.88 210 LEU A O 1
ATOM 1597 N N . ALA A 1 211 ? -11.305 0.729 2.881 1.00 78.50 211 ALA A N 1
ATOM 1598 C CA . ALA A 1 211 ? -10.750 2.033 2.528 1.00 78.50 211 ALA A CA 1
ATOM 1599 C C . ALA A 1 211 ? -11.477 2.680 1.332 1.00 78.50 211 ALA A C 1
ATOM 1601 O O . ALA A 1 211 ? -11.735 3.880 1.354 1.00 78.50 211 ALA A O 1
ATOM 1602 N N . ASP A 1 212 ? -11.873 1.892 0.336 1.00 78.25 212 ASP A N 1
ATOM 1603 C CA . ASP A 1 212 ? -12.487 2.393 -0.895 1.00 78.25 212 ASP A CA 1
ATOM 1604 C C . ASP A 1 212 ? -13.974 2.742 -0.703 1.00 78.25 212 ASP A C 1
ATOM 1606 O O . ASP A 1 212 ? -14.454 3.741 -1.232 1.00 78.25 212 ASP A O 1
ATOM 1610 N N . HIS A 1 213 ? -14.727 1.952 0.071 1.00 81.69 213 HIS A N 1
ATOM 1611 C CA . HIS A 1 213 ? -16.178 2.153 0.224 1.00 81.69 213 HIS A CA 1
ATOM 1612 C C . HIS A 1 213 ? -16.531 3.038 1.416 1.00 81.69 213 HIS A C 1
ATOM 1614 O O . HIS A 1 213 ? -17.475 3.826 1.355 1.00 81.69 213 HIS A O 1
ATOM 1620 N N . LEU A 1 214 ? -15.791 2.888 2.514 1.00 83.31 214 LEU A N 1
ATOM 1621 C CA . LEU A 1 214 ? -16.082 3.545 3.787 1.00 83.31 214 LEU A CA 1
ATOM 1622 C C . LEU A 1 214 ? -14.982 4.516 4.202 1.00 83.31 214 LEU A C 1
ATOM 1624 O O . LEU A 1 214 ? -15.192 5.318 5.107 1.00 83.31 214 LEU A O 1
ATOM 1628 N N . GLY A 1 215 ? -13.820 4.455 3.555 1.00 73.31 215 GLY A N 1
ATOM 1629 C CA . GLY A 1 215 ? -12.731 5.364 3.836 1.00 73.31 215 GLY A CA 1
ATOM 1630 C C . GLY A 1 215 ? -12.969 6.763 3.269 1.00 73.31 215 GLY A C 1
ATOM 1631 O O . GLY A 1 215 ? -13.965 7.024 2.586 1.00 73.31 215 GLY A O 1
ATOM 1632 N N . PRO A 1 216 ? -12.060 7.688 3.574 1.00 68.81 216 PRO A N 1
ATOM 1633 C CA . PRO A 1 216 ? -12.242 9.094 3.250 1.00 68.81 216 PRO A CA 1
ATOM 1634 C C . PRO A 1 216 ? -12.188 9.333 1.720 1.00 68.81 216 PRO A C 1
ATOM 1636 O O . PRO A 1 216 ? -11.335 8.734 1.058 1.00 68.81 216 PRO A O 1
ATOM 1639 N N . PRO A 1 217 ? -13.063 10.168 1.115 1.00 70.38 217 PRO A N 1
ATOM 1640 C CA . PRO A 1 217 ? -13.088 10.435 -0.330 1.00 70.38 217 PRO A CA 1
ATOM 1641 C C . PRO A 1 217 ? -11.729 10.742 -0.967 1.00 70.38 217 PRO A C 1
ATOM 1643 O O . PRO A 1 217 ? -11.470 10.320 -2.090 1.00 70.38 217 PRO A O 1
ATOM 1646 N N . ALA A 1 218 ? -10.823 11.394 -0.229 1.00 63.16 218 ALA A N 1
ATOM 1647 C CA . ALA A 1 218 ? -9.460 11.684 -0.684 1.00 63.16 218 ALA A CA 1
ATOM 1648 C C . ALA A 1 218 ? -8.640 10.434 -1.082 1.00 63.16 218 ALA A C 1
ATOM 1650 O O . ALA A 1 218 ? -7.613 10.568 -1.750 1.00 63.16 218 ALA A O 1
ATOM 1651 N N . PHE A 1 219 ? -9.078 9.239 -0.678 1.00 59.28 219 PHE A N 1
ATOM 1652 C CA . PHE A 1 219 ? -8.380 7.971 -0.875 1.00 59.28 219 PHE A CA 1
ATOM 1653 C C . PHE A 1 219 ? -9.065 7.027 -1.880 1.00 59.28 219 PHE A C 1
ATOM 1655 O O . PHE A 1 219 ? -8.450 6.032 -2.252 1.00 59.28 219 PHE A O 1
ATOM 1662 N N . ARG A 1 220 ? -10.293 7.328 -2.339 1.00 62.72 220 ARG A N 1
ATOM 1663 C CA . ARG A 1 220 ? -11.139 6.387 -3.107 1.00 62.72 220 ARG A CA 1
ATOM 1664 C C . ARG A 1 220 ? -10.779 6.272 -4.595 1.00 62.72 220 ARG A C 1
ATOM 1666 O O . ARG A 1 220 ? -10.796 5.177 -5.142 1.00 62.72 220 ARG A O 1
ATOM 1673 N N . ASP A 1 221 ? -10.389 7.369 -5.243 1.00 55.09 221 ASP A N 1
ATOM 1674 C CA . ASP A 1 221 ? -10.321 7.436 -6.720 1.00 55.09 221 ASP A CA 1
ATOM 1675 C C . ASP A 1 221 ? -8.956 7.075 -7.322 1.00 55.09 221 ASP A C 1
ATOM 1677 O O . ASP A 1 221 ? -8.676 7.378 -8.481 1.00 55.09 221 ASP A O 1
ATOM 1681 N N . ARG A 1 222 ? -8.043 6.499 -6.536 1.00 56.25 222 ARG A N 1
ATOM 1682 C CA . ARG A 1 222 ? -6.628 6.447 -6.932 1.00 56.25 222 ARG A CA 1
ATOM 1683 C C . ARG A 1 222 ? -5.977 5.079 -6.834 1.00 56.25 222 ARG A C 1
ATOM 1685 O O . ARG A 1 222 ? -4.752 5.009 -6.799 1.00 56.25 222 ARG A O 1
ATOM 1692 N N . THR A 1 223 ? -6.730 3.989 -6.798 1.00 56.09 223 THR A N 1
ATOM 1693 C CA . THR A 1 223 ? -6.130 2.649 -6.837 1.00 56.09 223 THR A CA 1
ATOM 1694 C C . THR A 1 223 ? -6.952 1.666 -7.659 1.00 56.09 223 THR A C 1
ATOM 1696 O O . THR A 1 223 ? -8.176 1.745 -7.635 1.00 56.09 223 THR A O 1
ATOM 1699 N N . PRO A 1 224 ? -6.302 0.730 -8.378 1.00 58.41 224 PRO A N 1
ATOM 1700 C CA . PRO A 1 224 ? -7.014 -0.313 -9.101 1.00 58.41 224 PRO A CA 1
ATOM 1701 C C . PRO A 1 224 ? -7.808 -1.183 -8.118 1.00 58.41 224 PRO A C 1
ATOM 1703 O O . PRO A 1 224 ? -7.296 -1.574 -7.065 1.00 58.41 224 PRO A O 1
ATOM 1706 N N . TYR A 1 225 ? -9.054 -1.494 -8.483 1.00 55.56 225 TYR A N 1
ATOM 1707 C CA . TYR A 1 225 ? -10.018 -2.204 -7.632 1.00 55.56 225 TYR A CA 1
ATOM 1708 C C . TYR A 1 225 ? -9.554 -3.621 -7.246 1.00 55.56 225 TYR A C 1
ATOM 1710 O O . TYR A 1 225 ? -9.885 -4.126 -6.173 1.00 55.56 225 TYR A O 1
ATOM 1718 N N . VAL A 1 226 ? -8.750 -4.272 -8.098 1.00 69.25 226 VAL A N 1
ATOM 1719 C CA . VAL A 1 226 ? -8.222 -5.621 -7.853 1.00 69.25 226 VAL A CA 1
ATOM 1720 C C . VAL A 1 226 ? -6.702 -5.616 -7.934 1.00 69.25 226 VAL A C 1
ATOM 1722 O O . VAL A 1 226 ? -6.108 -5.628 -9.008 1.00 69.25 226 VAL A O 1
ATOM 1725 N N . LEU A 1 227 ? -6.061 -5.647 -6.768 1.00 79.81 227 LEU A N 1
ATOM 1726 C CA . LEU A 1 227 ? -4.626 -5.897 -6.675 1.00 79.81 227 LEU A CA 1
ATOM 1727 C C . LEU A 1 227 ? -4.331 -7.368 -6.976 1.00 79.81 227 LEU A C 1
ATOM 1729 O O . LEU A 1 227 ? -5.031 -8.261 -6.488 1.00 79.81 227 LEU A O 1
ATOM 1733 N N . HIS A 1 228 ? -3.257 -7.612 -7.720 1.00 85.75 228 HIS A N 1
ATOM 1734 C CA . HIS A 1 228 ? -2.809 -8.948 -8.093 1.00 85.75 228 HIS A CA 1
ATOM 1735 C C . HIS A 1 228 ? -1.443 -9.287 -7.487 1.00 85.75 228 HIS A C 1
ATOM 1737 O O . HIS A 1 228 ? -0.609 -8.427 -7.192 1.00 85.75 228 HIS A O 1
ATOM 1743 N N . ALA A 1 229 ? -1.215 -10.584 -7.302 1.00 87.81 229 ALA A N 1
ATOM 1744 C CA . ALA A 1 229 ? 0.089 -11.153 -7.011 1.00 87.81 229 ALA A CA 1
ATOM 1745 C C . ALA A 1 229 ? 0.453 -12.170 -8.098 1.00 87.81 229 ALA A C 1
ATOM 1747 O O . ALA A 1 229 ? -0.378 -12.972 -8.517 1.00 87.81 229 ALA A O 1
ATOM 1748 N N . LEU A 1 230 ? 1.706 -12.160 -8.536 1.00 90.31 230 LEU A N 1
ATOM 1749 C CA . LEU A 1 230 ? 2.267 -13.137 -9.458 1.00 90.31 230 LEU A CA 1
ATOM 1750 C C . LEU A 1 230 ? 2.940 -14.238 -8.643 1.00 90.31 230 LEU A C 1
ATOM 1752 O O . LEU A 1 230 ? 3.938 -14.001 -7.963 1.00 90.31 230 LEU A O 1
ATOM 1756 N N . VAL A 1 231 ? 2.385 -15.447 -8.678 1.00 91.19 231 VAL A N 1
ATOM 1757 C CA . VAL A 1 231 ? 2.865 -16.575 -7.868 1.00 91.19 231 VAL A CA 1
ATOM 1758 C C . VAL A 1 231 ? 3.339 -17.706 -8.769 1.00 91.19 231 VAL A C 1
ATOM 1760 O O . VAL A 1 231 ? 2.632 -18.140 -9.675 1.00 91.19 231 VAL A O 1
ATOM 1763 N N . GLY A 1 232 ? 4.543 -18.202 -8.500 1.00 89.06 232 GLY A N 1
ATOM 1764 C CA . GLY A 1 232 ? 5.181 -19.297 -9.218 1.00 89.06 232 GLY A CA 1
ATOM 1765 C C . GLY A 1 232 ? 6.027 -20.177 -8.299 1.00 89.06 232 GLY A C 1
ATOM 1766 O O . GLY A 1 232 ? 6.124 -19.969 -7.085 1.00 89.06 232 GLY A O 1
ATOM 1767 N N . LYS A 1 233 ? 6.667 -21.201 -8.869 1.00 87.50 233 LYS A N 1
ATOM 1768 C CA . LYS A 1 233 ? 7.533 -22.103 -8.096 1.00 87.50 233 LYS A CA 1
ATOM 1769 C C . LYS A 1 233 ? 8.789 -21.355 -7.635 1.00 87.50 233 LYS A C 1
ATOM 1771 O O . LYS A 1 233 ? 9.689 -21.096 -8.426 1.00 87.50 233 LYS A O 1
ATOM 1776 N N . GLY A 1 234 ? 8.856 -21.041 -6.341 1.00 83.50 234 GLY A N 1
ATOM 1777 C CA . GLY A 1 234 ? 10.004 -20.358 -5.735 1.00 83.50 234 GLY A CA 1
ATOM 1778 C C . GLY A 1 234 ? 10.079 -18.854 -6.018 1.00 83.50 234 GLY A C 1
ATOM 1779 O O . GLY A 1 234 ? 11.139 -18.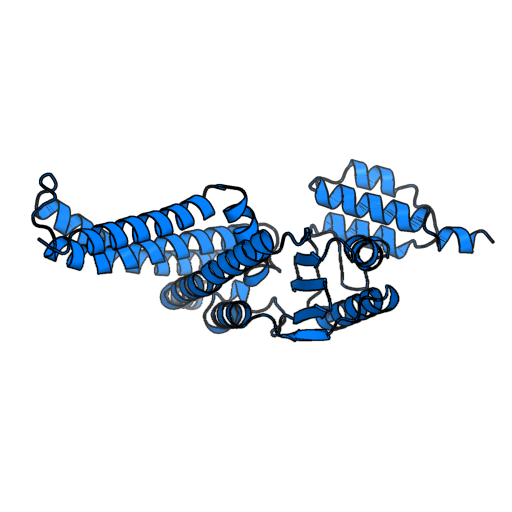275 -5.781 1.00 83.50 234 GLY A O 1
ATOM 1780 N N . VAL A 1 235 ? 8.988 -18.247 -6.507 1.00 89.12 235 VAL A N 1
ATOM 1781 C CA . VAL A 1 235 ? 8.821 -16.802 -6.741 1.00 89.12 235 VAL A CA 1
ATOM 1782 C C . VAL A 1 235 ? 7.402 -16.398 -6.343 1.00 89.12 235 VAL A C 1
ATOM 1784 O O . VAL A 1 235 ? 6.434 -17.035 -6.748 1.00 89.12 235 VAL A O 1
ATOM 1787 N N . GLY A 1 236 ? 7.274 -15.325 -5.577 1.00 89.00 236 GLY A N 1
ATOM 1788 C CA . GLY A 1 236 ? 6.027 -14.613 -5.344 1.00 89.00 236 GLY A CA 1
ATOM 1789 C C . GLY A 1 236 ? 6.294 -13.122 -5.461 1.00 89.00 236 GLY A C 1
ATOM 1790 O O . GLY A 1 236 ? 7.194 -12.614 -4.806 1.00 89.00 236 GLY A O 1
ATOM 1791 N N . LEU A 1 237 ? 5.545 -12.423 -6.299 1.00 88.81 237 LEU A N 1
ATOM 1792 C CA . LEU A 1 237 ? 5.682 -10.990 -6.507 1.00 88.81 237 LEU A CA 1
ATOM 1793 C C . LEU A 1 237 ? 4.325 -10.336 -6.275 1.00 88.81 237 LEU A C 1
ATOM 1795 O O . LEU A 1 237 ? 3.399 -10.540 -7.055 1.00 88.81 237 LEU A O 1
ATOM 1799 N N . ALA A 1 238 ? 4.193 -9.567 -5.198 1.00 87.62 238 ALA A N 1
ATOM 1800 C CA . ALA A 1 238 ? 3.018 -8.727 -5.005 1.00 87.62 238 ALA A CA 1
ATOM 1801 C C . ALA A 1 238 ? 3.247 -7.379 -5.699 1.00 87.62 238 ALA A C 1
ATOM 1803 O O . ALA A 1 238 ? 4.253 -6.711 -5.440 1.00 87.62 238 ALA A O 1
ATOM 1804 N N . VAL A 1 239 ? 2.324 -7.009 -6.591 1.00 86.38 239 VAL A N 1
ATOM 1805 C CA . VAL A 1 239 ? 2.426 -5.811 -7.429 1.00 86.38 239 VAL A CA 1
ATOM 1806 C C . VAL A 1 239 ? 1.435 -4.774 -6.917 1.00 86.38 239 VAL A C 1
ATOM 1808 O O . VAL A 1 239 ? 0.229 -4.883 -7.134 1.00 86.38 239 VAL A O 1
ATOM 1811 N N . TYR A 1 240 ? 1.944 -3.764 -6.219 1.00 83.81 240 TYR A N 1
ATOM 1812 C CA . TYR A 1 240 ? 1.171 -2.608 -5.774 1.00 83.81 240 TYR A CA 1
ATOM 1813 C C . TYR A 1 240 ? 1.565 -1.373 -6.592 1.00 83.81 240 TYR A C 1
ATOM 1815 O O . TYR A 1 240 ? 2.733 -1.260 -6.967 1.00 83.81 240 TYR A O 1
ATOM 1823 N N . PRO A 1 241 ? 0.662 -0.391 -6.789 1.00 80.50 241 PRO A N 1
ATOM 1824 C CA . PRO A 1 241 ? 0.969 0.790 -7.596 1.00 80.50 241 PRO A CA 1
ATOM 1825 C C . PRO A 1 241 ? 2.189 1.593 -7.133 1.00 80.50 241 PRO A C 1
ATOM 1827 O O . PRO A 1 241 ? 2.762 2.336 -7.913 1.00 80.50 241 PRO A O 1
ATOM 1830 N N . SER A 1 242 ? 2.606 1.446 -5.872 1.00 77.19 242 SER A N 1
ATOM 1831 C CA . SER A 1 242 ? 3.769 2.146 -5.315 1.00 77.19 242 SER A CA 1
ATOM 1832 C C . SER A 1 242 ? 4.904 1.242 -4.845 1.00 77.19 242 SER A C 1
ATOM 1834 O O . SER A 1 242 ? 5.859 1.709 -4.211 1.00 77.19 242 SER A O 1
ATOM 1836 N N . LEU A 1 243 ? 4.737 -0.073 -4.982 1.00 82.12 243 LEU A N 1
ATOM 1837 C CA . LEU A 1 243 ? 5.619 -1.044 -4.352 1.00 82.12 243 LEU A CA 1
ATOM 1838 C C . LEU A 1 243 ? 5.570 -2.381 -5.084 1.00 82.12 243 LEU A C 1
ATOM 1840 O O . LEU A 1 243 ? 4.513 -2.991 -5.215 1.00 82.12 243 LEU A O 1
ATOM 1844 N N . LEU A 1 244 ? 6.744 -2.892 -5.426 1.00 84.94 244 LEU A N 1
ATOM 1845 C CA . LEU A 1 244 ? 6.950 -4.298 -5.725 1.00 84.94 244 LEU A CA 1
ATOM 1846 C C . LEU A 1 244 ? 7.507 -4.999 -4.484 1.00 84.94 244 LEU A C 1
ATOM 1848 O O . LEU A 1 244 ? 8.537 -4.591 -3.940 1.00 84.94 244 LEU A O 1
ATOM 1852 N N . ASP A 1 245 ? 6.830 -6.055 -4.043 1.00 86.38 245 ASP A N 1
ATOM 1853 C CA . ASP A 1 245 ? 7.302 -6.946 -2.980 1.00 86.38 245 ASP A CA 1
ATOM 1854 C C . ASP A 1 245 ? 7.638 -8.310 -3.587 1.00 86.38 245 ASP A C 1
ATOM 1856 O O . ASP A 1 245 ? 6.759 -9.154 -3.791 1.00 86.38 245 ASP A O 1
ATOM 1860 N N . LEU A 1 246 ? 8.919 -8.492 -3.924 1.00 87.62 246 LEU A N 1
ATOM 1861 C CA . LEU A 1 246 ? 9.450 -9.737 -4.460 1.00 87.62 246 LEU A CA 1
ATOM 1862 C C . LEU A 1 246 ? 9.899 -10.639 -3.313 1.00 87.62 246 LEU A C 1
ATOM 1864 O O . LEU A 1 246 ? 10.809 -10.310 -2.553 1.00 87.62 246 LEU A O 1
ATOM 1868 N N . VAL A 1 247 ? 9.321 -11.829 -3.260 1.00 87.19 247 VAL A N 1
ATOM 1869 C CA . VAL A 1 247 ? 9.739 -12.944 -2.417 1.00 87.19 247 VAL A CA 1
ATOM 1870 C C . VAL A 1 247 ? 10.258 -14.045 -3.324 1.00 87.19 247 VAL A C 1
ATOM 1872 O O . VAL A 1 247 ? 9.543 -14.554 -4.184 1.00 87.19 247 VAL A O 1
ATOM 1875 N N . VAL A 1 248 ? 11.516 -14.429 -3.152 1.00 88.25 248 VAL A N 1
ATOM 1876 C CA . VAL A 1 248 ? 12.167 -15.364 -4.065 1.00 88.25 248 VAL A CA 1
ATOM 1877 C C . VAL A 1 248 ? 13.075 -16.339 -3.328 1.00 88.25 248 VAL A C 1
ATOM 1879 O O . VAL A 1 248 ? 13.791 -15.993 -2.387 1.00 88.25 248 VAL A O 1
ATOM 1882 N N . SER A 1 249 ? 13.061 -17.590 -3.779 1.00 87.88 249 SER A N 1
ATOM 1883 C CA . SER A 1 249 ? 13.984 -18.615 -3.298 1.00 87.88 249 SER A CA 1
ATOM 1884 C C . SER A 1 249 ? 15.418 -18.308 -3.744 1.00 87.88 249 SER A C 1
ATOM 1886 O O . SER A 1 249 ? 15.658 -17.712 -4.797 1.00 87.88 249 SER A O 1
ATOM 1888 N N . LYS A 1 250 ? 16.409 -18.787 -2.987 1.00 85.31 250 LYS A N 1
ATOM 1889 C CA . LYS A 1 250 ? 17.834 -18.560 -3.299 1.00 85.31 250 LYS A CA 1
ATOM 1890 C C . LYS A 1 250 ? 18.248 -19.022 -4.704 1.00 85.31 250 LYS A C 1
ATOM 1892 O O . LYS A 1 250 ? 19.158 -18.445 -5.281 1.00 85.31 250 LYS A O 1
ATOM 1897 N N . GLN A 1 251 ? 17.579 -20.032 -5.259 1.00 86.25 251 GLN A N 1
ATOM 1898 C CA . GLN A 1 251 ? 17.862 -20.576 -6.595 1.00 86.25 251 GLN A CA 1
ATOM 1899 C C . GLN A 1 251 ? 17.245 -19.745 -7.734 1.00 86.25 251 GLN A C 1
ATOM 1901 O O . GLN A 1 251 ? 17.684 -19.833 -8.879 1.00 86.25 251 GLN A O 1
ATOM 1906 N N . ALA A 1 252 ? 16.211 -18.952 -7.445 1.00 87.62 252 ALA A N 1
ATOM 1907 C CA . ALA A 1 252 ? 15.487 -18.162 -8.440 1.00 87.62 252 ALA A CA 1
ATOM 1908 C C . ALA A 1 252 ? 15.861 -16.670 -8.416 1.00 87.62 252 ALA A C 1
ATOM 1910 O O . ALA A 1 252 ? 15.539 -15.954 -9.360 1.00 87.62 252 ALA A O 1
ATOM 1911 N N . ILE A 1 253 ? 16.578 -16.201 -7.386 1.00 88.38 253 ILE A N 1
ATOM 1912 C CA . ILE A 1 253 ? 16.863 -14.773 -7.187 1.00 88.38 253 ILE A CA 1
ATOM 1913 C C . ILE A 1 253 ? 17.618 -14.125 -8.351 1.00 88.38 253 ILE A C 1
ATOM 1915 O O . ILE A 1 253 ? 17.263 -13.021 -8.744 1.00 88.38 253 ILE A O 1
ATOM 1919 N N . GLY A 1 254 ? 18.627 -14.790 -8.926 1.00 86.69 254 GLY A N 1
ATOM 1920 C CA . GLY A 1 254 ? 19.392 -14.238 -10.053 1.00 86.69 254 GLY A CA 1
ATOM 1921 C C . GLY A 1 254 ? 18.529 -14.041 -11.301 1.00 86.69 254 GLY A C 1
ATOM 1922 O O . GLY A 1 254 ? 18.586 -12.992 -11.934 1.00 86.69 254 GLY A O 1
ATOM 1923 N N . ARG A 1 255 ? 17.658 -15.014 -11.591 1.00 89.06 255 ARG A N 1
ATOM 1924 C CA . ARG A 1 255 ? 16.719 -14.964 -12.721 1.00 89.06 255 ARG A CA 1
ATOM 1925 C C . ARG A 1 255 ? 15.632 -13.915 -12.505 1.00 89.06 255 ARG A C 1
ATOM 1927 O O . ARG A 1 255 ? 15.386 -13.108 -13.387 1.00 89.06 255 ARG A O 1
ATOM 1934 N N . ALA A 1 256 ? 15.059 -13.853 -11.302 1.00 89.12 256 ALA A N 1
ATOM 1935 C CA . ALA A 1 256 ? 14.074 -12.829 -10.958 1.00 89.12 256 ALA A CA 1
ATOM 1936 C C . ALA A 1 256 ? 14.680 -11.417 -11.026 1.00 89.12 256 ALA A C 1
ATOM 1938 O O . ALA A 1 256 ? 14.044 -10.498 -11.531 1.00 89.12 256 ALA A O 1
ATOM 1939 N N . ARG A 1 257 ? 15.937 -11.256 -10.584 1.00 86.94 257 ARG A N 1
ATOM 1940 C CA . ARG A 1 257 ? 16.687 -9.999 -10.711 1.00 86.94 257 ARG A CA 1
ATOM 1941 C C . ARG A 1 257 ? 16.857 -9.577 -12.159 1.00 86.94 257 ARG A C 1
ATOM 1943 O O . ARG A 1 257 ? 16.581 -8.431 -12.489 1.00 86.94 257 ARG A O 1
ATOM 1950 N N . SER A 1 258 ? 17.304 -10.499 -13.004 1.00 85.56 258 SER A N 1
ATOM 1951 C CA . SER A 1 258 ? 17.522 -10.223 -14.421 1.00 85.56 258 SER A CA 1
ATOM 1952 C C . SER A 1 258 ? 16.214 -9.899 -15.150 1.00 85.56 258 SER A C 1
ATOM 1954 O O . SER A 1 258 ? 16.189 -8.963 -15.942 1.00 85.56 258 SER A O 1
ATOM 1956 N N . ALA A 1 259 ? 15.121 -10.590 -14.821 1.00 87.81 259 ALA A N 1
ATOM 1957 C CA . ALA A 1 259 ? 13.803 -10.332 -15.395 1.00 87.81 259 ALA A 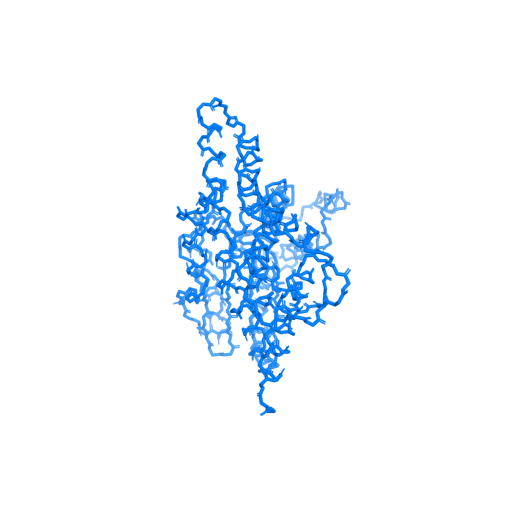CA 1
ATOM 1958 C C . ALA A 1 259 ? 13.236 -8.951 -15.021 1.00 87.81 259 ALA A C 1
ATOM 1960 O O . ALA A 1 259 ? 12.656 -8.278 -15.868 1.00 87.81 259 ALA A O 1
ATOM 1961 N N . LEU A 1 260 ? 13.386 -8.539 -13.756 1.00 86.69 260 LEU A N 1
ATOM 1962 C CA . LEU A 1 260 ? 12.750 -7.325 -13.231 1.00 86.69 260 LEU A CA 1
ATOM 1963 C C . LEU A 1 260 ? 13.630 -6.078 -13.346 1.00 86.69 260 LEU A C 1
ATOM 1965 O O . LEU A 1 260 ? 13.132 -5.026 -13.721 1.00 86.69 260 LEU A O 1
ATOM 1969 N N . TRP A 1 261 ? 14.918 -6.189 -13.013 1.00 83.62 261 TRP A N 1
ATOM 1970 C CA . TRP A 1 261 ? 15.856 -5.058 -12.943 1.00 83.62 261 TRP A CA 1
ATOM 1971 C C . TRP A 1 261 ? 16.895 -5.060 -14.065 1.00 83.62 261 TRP A C 1
ATOM 1973 O O . TRP A 1 261 ? 17.626 -4.090 -14.219 1.00 83.62 261 TRP A O 1
ATOM 1983 N N . GLY A 1 262 ? 16.995 -6.150 -14.827 1.00 79.62 262 GLY A N 1
ATOM 1984 C CA . GLY A 1 262 ? 17.884 -6.245 -15.987 1.00 79.62 262 GLY A CA 1
ATOM 1985 C C . GLY A 1 262 ? 17.251 -5.764 -17.291 1.00 79.62 262 GLY A C 1
ATOM 1986 O O . GLY A 1 262 ? 17.888 -5.864 -18.335 1.00 79.62 262 GLY A O 1
ATOM 1987 N N . GLN A 1 263 ? 16.012 -5.267 -17.252 1.00 81.31 263 GLN A N 1
ATOM 1988 C CA . GLN A 1 263 ? 15.287 -4.756 -18.415 1.00 81.31 263 GLN A CA 1
ATOM 1989 C C . GLN A 1 263 ? 14.761 -3.347 -18.144 1.00 81.31 263 GLN A C 1
ATOM 1991 O O . GLN A 1 263 ? 14.474 -3.011 -16.995 1.00 81.31 263 GLN A O 1
ATOM 1996 N N . LEU A 1 264 ? 14.620 -2.540 -19.199 1.00 81.81 264 LEU A N 1
ATOM 1997 C CA . LEU A 1 264 ? 13.995 -1.222 -19.089 1.00 81.81 264 LEU A CA 1
ATOM 1998 C C . LEU A 1 264 ? 12.570 -1.340 -18.544 1.00 81.81 264 LEU A C 1
ATOM 2000 O O . LEU A 1 264 ? 11.900 -2.331 -18.846 1.00 81.81 264 LEU A O 1
ATOM 2004 N N . PRO A 1 265 ? 12.080 -0.379 -17.754 1.00 85.75 265 PRO A N 1
ATOM 2005 C CA . PRO A 1 265 ? 10.705 -0.404 -17.269 1.00 85.75 265 PRO A CA 1
ATOM 2006 C C . PRO A 1 265 ? 9.685 -0.442 -18.431 1.00 85.75 265 PRO A C 1
ATOM 2008 O O . PRO A 1 265 ? 9.944 0.126 -19.492 1.00 85.75 265 PRO A O 1
ATOM 2011 N N . PRO A 1 266 ? 8.559 -1.173 -18.301 1.00 86.56 266 PRO A N 1
ATOM 2012 C CA . PRO A 1 266 ? 7.477 -1.100 -19.281 1.00 86.56 266 PRO A CA 1
ATOM 2013 C C . PRO A 1 266 ? 6.765 0.255 -19.226 1.00 86.56 266 PRO A C 1
ATOM 2015 O O . PRO A 1 266 ? 6.859 0.981 -18.240 1.00 86.56 266 PRO A O 1
ATOM 2018 N N . GLU A 1 267 ? 6.006 0.581 -20.269 1.00 84.19 267 GLU A N 1
ATOM 2019 C CA . GLU A 1 267 ? 5.226 1.818 -20.296 1.00 84.19 267 GLU A CA 1
ATOM 2020 C C . GLU A 1 267 ? 4.250 1.896 -19.107 1.00 84.19 267 GLU A C 1
ATOM 2022 O O . GLU A 1 267 ? 3.565 0.924 -18.786 1.00 84.19 267 GLU A O 1
ATOM 2027 N N . GLY A 1 268 ? 4.187 3.056 -18.447 1.00 83.56 268 GLY A N 1
ATOM 2028 C CA . GLY A 1 268 ? 3.353 3.260 -17.259 1.00 83.56 268 GLY A CA 1
ATOM 2029 C C . GLY A 1 268 ? 3.948 2.728 -15.962 1.00 83.56 268 GLY A C 1
ATOM 2030 O O . GLY A 1 268 ? 3.318 2.852 -14.912 1.00 83.56 268 GLY A O 1
ATOM 2031 N N . PHE A 1 269 ? 5.144 2.146 -16.008 1.00 87.81 269 PHE A N 1
ATOM 2032 C CA . PHE A 1 269 ? 5.912 1.760 -14.839 1.00 87.81 269 PHE A CA 1
ATOM 2033 C C . PHE A 1 269 ? 7.122 2.676 -14.706 1.00 87.81 269 PHE A C 1
ATOM 2035 O O . PHE A 1 269 ? 7.875 2.865 -15.653 1.00 87.81 269 PHE A O 1
ATOM 2042 N N . TRP A 1 270 ? 7.327 3.180 -13.500 1.00 86.25 270 TRP A N 1
ATOM 2043 C CA . TRP A 1 270 ? 8.389 4.113 -13.178 1.00 86.25 270 TRP A CA 1
ATOM 2044 C C . TRP A 1 270 ? 9.131 3.614 -11.941 1.00 86.25 270 TRP A C 1
ATOM 2046 O O . TRP A 1 270 ? 8.514 3.218 -10.943 1.00 86.25 270 TRP A O 1
ATOM 2056 N N . TRP A 1 271 ? 10.457 3.629 -11.970 1.00 84.44 271 TRP A N 1
ATOM 2057 C CA . TRP A 1 271 ? 11.266 3.365 -10.783 1.00 84.44 271 TRP A CA 1
ATOM 2058 C C . TRP A 1 271 ? 11.257 4.550 -9.818 1.00 84.44 271 TRP A C 1
ATOM 2060 O O . TRP A 1 271 ? 11.451 4.377 -8.610 1.00 84.44 271 TRP A O 1
ATOM 2070 N N . THR A 1 272 ? 11.003 5.752 -10.332 1.00 82.62 272 THR A N 1
ATOM 2071 C CA . THR A 1 272 ? 10.940 6.982 -9.547 1.00 82.62 272 THR A CA 1
ATOM 2072 C C . THR A 1 272 ? 9.505 7.401 -9.223 1.00 82.62 272 THR A C 1
ATOM 2074 O O . THR A 1 272 ? 8.538 6.975 -9.853 1.00 82.62 272 THR A O 1
ATOM 2077 N N . ARG A 1 273 ? 9.336 8.209 -8.165 1.00 76.81 273 ARG A N 1
ATOM 2078 C CA . ARG A 1 273 ? 8.008 8.664 -7.705 1.00 76.81 273 ARG A CA 1
ATOM 2079 C C . ARG A 1 273 ? 7.844 10.170 -7.817 1.00 76.81 273 ARG A C 1
ATOM 2081 O O . ARG A 1 273 ? 6.770 10.642 -8.201 1.00 76.81 273 ARG A O 1
ATOM 2088 N N . SER A 1 274 ? 8.885 10.930 -7.475 1.00 76.06 274 SER A N 1
ATOM 2089 C CA . SER A 1 274 ? 8.822 12.387 -7.570 1.00 76.06 274 SER A CA 1
ATOM 2090 C C . SER A 1 274 ? 8.568 12.826 -9.025 1.00 76.06 274 SER A C 1
ATOM 2092 O O . SER A 1 274 ? 9.136 12.231 -9.939 1.00 76.06 274 SER A O 1
ATOM 2094 N N . PRO A 1 275 ? 7.701 13.829 -9.273 1.00 78.81 275 PRO A N 1
ATOM 2095 C CA . PRO A 1 275 ? 7.408 14.284 -10.635 1.00 78.81 275 PRO A CA 1
ATOM 2096 C C . PRO A 1 275 ? 8.666 14.679 -11.415 1.00 78.81 275 PRO A C 1
ATOM 2098 O O . PRO A 1 275 ? 8.841 14.229 -12.538 1.00 78.81 275 PRO A O 1
ATOM 2101 N N . ALA A 1 276 ? 9.589 15.412 -10.781 1.00 77.88 276 ALA A N 1
ATOM 2102 C CA . ALA A 1 276 ? 10.859 15.807 -11.391 1.00 77.88 276 ALA A CA 1
ATOM 2103 C C . ALA A 1 276 ? 11.744 14.602 -11.762 1.00 77.88 276 ALA A C 1
ATOM 2105 O O . ALA A 1 276 ? 12.360 14.588 -12.825 1.00 77.88 276 ALA A O 1
ATOM 2106 N N . ALA A 1 277 ? 11.788 13.565 -10.916 1.00 80.44 277 ALA A N 1
ATOM 2107 C CA . ALA A 1 277 ? 12.519 12.345 -11.244 1.00 80.44 277 ALA A CA 1
ATOM 2108 C C . ALA A 1 277 ? 11.828 11.544 -12.354 1.00 80.44 277 ALA A C 1
ATOM 2110 O O . ALA A 1 277 ? 12.523 11.012 -13.210 1.00 80.44 277 ALA A O 1
ATOM 2111 N N . ARG A 1 278 ? 10.489 11.518 -12.396 1.00 83.12 278 ARG A N 1
ATOM 2112 C CA . ARG A 1 278 ? 9.731 10.868 -13.476 1.00 83.12 278 ARG A CA 1
ATOM 2113 C C . ARG A 1 278 ? 9.903 11.575 -14.815 1.00 83.12 278 ARG A C 1
ATOM 2115 O O . ARG A 1 278 ? 10.022 10.911 -15.834 1.00 83.12 278 ARG A O 1
ATOM 2122 N N . GLU A 1 279 ? 9.969 12.903 -14.830 1.00 83.75 279 GLU A N 1
ATOM 2123 C CA . GLU A 1 279 ? 10.300 13.669 -16.039 1.00 83.75 279 GLU A CA 1
ATOM 2124 C C . GLU A 1 279 ? 11.713 13.340 -16.540 1.00 83.75 279 GLU A C 1
ATOM 2126 O O . GLU A 1 279 ? 11.923 13.158 -17.741 1.00 83.75 279 GLU A O 1
ATOM 2131 N N . LEU A 1 280 ? 12.676 13.207 -15.622 1.00 82.25 280 LEU A N 1
ATOM 2132 C CA . LEU A 1 280 ? 14.033 12.793 -15.967 1.00 82.25 280 LEU A CA 1
ATOM 2133 C C . LEU A 1 280 ? 14.066 11.340 -16.470 1.00 82.25 280 LEU A C 1
ATOM 2135 O O . LEU A 1 280 ? 14.660 11.090 -17.514 1.00 82.25 280 LEU A O 1
ATOM 2139 N N . GLU A 1 281 ? 13.379 10.411 -15.804 1.00 84.12 281 GLU A N 1
ATOM 2140 C CA . GLU A 1 281 ? 13.196 9.015 -16.238 1.00 84.12 281 GLU A CA 1
ATOM 2141 C C . GLU A 1 281 ? 12.589 8.952 -17.647 1.00 84.12 281 GLU A C 1
ATOM 2143 O O . GLU A 1 281 ? 13.120 8.280 -18.530 1.00 84.12 281 GLU A O 1
ATOM 2148 N N . ALA A 1 282 ? 11.555 9.756 -17.913 1.00 83.31 282 ALA A N 1
ATOM 2149 C CA . ALA A 1 282 ? 10.908 9.842 -19.219 1.00 83.31 282 ALA A CA 1
ATOM 2150 C C . ALA A 1 282 ? 11.880 10.347 -20.290 1.00 83.31 282 ALA A C 1
ATOM 2152 O O . ALA A 1 282 ? 11.875 9.856 -21.417 1.00 83.31 282 ALA A O 1
ATOM 2153 N N . SER A 1 283 ? 12.736 11.311 -19.939 1.00 80.69 283 SER A N 1
ATOM 2154 C CA . SER A 1 283 ? 13.758 11.830 -20.849 1.00 80.69 283 SER A CA 1
ATOM 2155 C C . SER A 1 283 ? 14.876 10.820 -21.132 1.00 80.69 283 SER A C 1
ATOM 2157 O O . SER A 1 283 ? 15.367 10.779 -22.258 1.00 80.69 283 SER A O 1
ATOM 2159 N N . ILE A 1 284 ? 15.240 9.980 -20.153 1.00 79.81 284 ILE A N 1
ATOM 2160 C CA . ILE A 1 284 ? 16.203 8.882 -20.328 1.00 79.81 284 ILE A CA 1
ATOM 2161 C C . ILE A 1 284 ? 15.609 7.829 -21.273 1.00 79.81 284 ILE A C 1
ATOM 2163 O O . ILE A 1 284 ? 16.249 7.441 -22.249 1.00 79.81 284 ILE A O 1
ATOM 2167 N N . LEU A 1 285 ? 14.368 7.404 -21.019 1.00 77.75 285 LEU A N 1
ATOM 2168 C CA . LEU A 1 285 ? 13.663 6.402 -21.822 1.00 77.75 285 LEU A CA 1
ATOM 2169 C C . LEU A 1 285 ? 13.352 6.881 -23.242 1.00 77.75 285 LEU A C 1
ATOM 2171 O O . LEU A 1 285 ? 13.468 6.113 -24.195 1.00 77.75 285 LEU A O 1
ATOM 2175 N N . GLY A 1 286 ? 12.980 8.153 -23.391 1.00 71.81 286 GLY A N 1
ATOM 2176 C CA . GLY A 1 286 ? 12.641 8.762 -24.676 1.00 71.81 286 GLY A CA 1
ATOM 2177 C C . GLY A 1 286 ? 13.833 8.949 -25.618 1.00 71.81 286 GLY A C 1
ATOM 2178 O O . GLY A 1 286 ? 13.622 9.187 -26.803 1.00 71.81 286 GLY A O 1
ATOM 2179 N N . ARG A 1 287 ? 15.071 8.828 -25.120 1.00 70.50 287 ARG A N 1
ATOM 2180 C CA . ARG A 1 287 ? 16.317 8.998 -25.891 1.00 70.50 287 ARG A CA 1
ATOM 2181 C C . ARG A 1 287 ? 17.074 7.685 -26.102 1.00 70.50 287 ARG A C 1
ATOM 2183 O O . ARG A 1 287 ? 18.301 7.657 -26.149 1.00 70.50 287 ARG A O 1
ATOM 2190 N N . TYR A 1 288 ? 16.346 6.576 -26.203 1.00 60.59 288 TYR A N 1
ATOM 2191 C CA . TYR A 1 288 ? 16.943 5.258 -26.390 1.00 60.59 288 TYR A CA 1
ATOM 2192 C C . TYR A 1 288 ? 17.852 5.204 -27.632 1.00 60.59 288 TYR A C 1
ATOM 2194 O O . TYR A 1 288 ? 17.364 5.300 -28.755 1.00 60.59 288 TYR A O 1
ATOM 2202 N N . GLY A 1 289 ? 19.164 5.030 -27.425 1.00 55.66 289 GLY A N 1
ATOM 2203 C CA . GLY A 1 289 ? 20.165 4.946 -28.499 1.00 55.66 289 GLY A CA 1
ATOM 2204 C C . GLY A 1 289 ? 20.977 6.221 -28.769 1.00 55.66 289 GLY A C 1
ATOM 2205 O O . GLY A 1 289 ? 21.892 6.166 -29.583 1.00 55.66 289 GLY A O 1
ATOM 2206 N N . GLU A 1 290 ? 20.717 7.332 -28.074 1.00 61.97 290 GLU A N 1
ATOM 2207 C CA . GLU A 1 290 ? 21.543 8.549 -28.140 1.00 61.97 290 GLU A CA 1
ATOM 2208 C C . GLU A 1 290 ? 22.125 8.859 -26.752 1.00 61.97 290 GLU A C 1
ATOM 2210 O O . GLU A 1 290 ? 21.353 8.916 -25.795 1.00 61.97 290 GLU A O 1
ATOM 2215 N N . PRO A 1 291 ? 23.451 9.058 -26.593 1.00 57.03 291 PRO A N 1
ATOM 2216 C CA . PRO A 1 291 ? 24.043 9.425 -25.310 1.00 57.03 291 PRO A CA 1
ATOM 2217 C C . PRO A 1 291 ? 23.635 10.864 -24.956 1.00 57.03 291 PRO A C 1
ATOM 2219 O O . PRO A 1 291 ? 24.006 11.805 -25.657 1.00 57.03 291 PRO A O 1
ATOM 2222 N N . PRO A 1 292 ? 22.845 11.074 -23.896 1.00 61.56 292 PRO A N 1
ATOM 2223 C CA . PRO A 1 292 ? 22.328 12.394 -23.587 1.00 61.56 292 PRO A CA 1
ATOM 2224 C C . PRO A 1 292 ? 23.276 13.115 -22.616 1.00 61.56 292 PRO A C 1
ATOM 2226 O O . PRO A 1 292 ? 23.265 12.867 -21.408 1.00 61.56 292 PRO A O 1
ATOM 2229 N N . ASP A 1 293 ? 24.095 14.018 -23.160 1.00 67.56 293 ASP A N 1
ATOM 2230 C CA . ASP A 1 293 ? 25.155 14.746 -22.438 1.00 67.56 293 ASP A CA 1
ATOM 2231 C C . ASP A 1 293 ? 24.644 15.624 -21.274 1.00 67.56 293 ASP A C 1
ATOM 2233 O O . ASP A 1 293 ? 25.398 15.946 -20.357 1.00 67.56 293 ASP A O 1
ATOM 2237 N N . ASP A 1 294 ? 23.358 15.990 -21.266 1.00 77.06 294 ASP A N 1
ATOM 2238 C CA . ASP A 1 294 ? 22.720 16.833 -20.244 1.00 77.06 294 ASP A CA 1
ATOM 2239 C C . ASP A 1 294 ? 22.182 16.052 -19.029 1.00 77.06 294 ASP A C 1
ATOM 2241 O O . ASP A 1 294 ? 21.825 16.645 -18.006 1.00 77.06 294 ASP A O 1
ATOM 2245 N N . ILE A 1 295 ? 22.109 14.719 -19.105 1.00 77.00 295 ILE A N 1
ATOM 2246 C CA . ILE A 1 295 ? 21.547 13.885 -18.030 1.00 77.00 295 ILE A CA 1
ATOM 2247 C C . ILE A 1 295 ? 22.454 13.796 -16.794 1.00 77.00 295 ILE A C 1
ATOM 2249 O O . ILE A 1 295 ? 21.917 13.876 -15.687 1.00 77.00 295 ILE A O 1
ATOM 2253 N N . PRO A 1 296 ? 23.795 13.698 -16.902 1.00 79.56 296 PRO A N 1
ATOM 2254 C CA . PRO A 1 296 ? 24.675 13.722 -15.733 1.00 79.56 296 PRO A CA 1
ATOM 2255 C C . PRO A 1 296 ? 24.515 14.981 -14.864 1.00 79.56 296 PRO A C 1
ATOM 2257 O O . PRO A 1 296 ? 24.499 14.884 -13.637 1.00 79.56 296 PRO A O 1
ATOM 2260 N N . GLU A 1 297 ? 24.337 16.152 -15.481 1.00 80.00 297 GLU A N 1
ATOM 2261 C CA . GLU A 1 297 ? 24.135 17.420 -14.767 1.00 80.00 297 GLU A CA 1
ATOM 2262 C C . GLU A 1 297 ? 22.759 17.473 -14.079 1.00 80.00 297 GLU A C 1
ATOM 2264 O O . GLU A 1 297 ? 22.647 17.850 -12.908 1.00 80.00 297 GLU A O 1
ATOM 2269 N N . LYS A 1 298 ? 21.710 17.000 -14.763 1.00 79.62 298 LYS A N 1
ATOM 2270 C CA . LYS A 1 298 ? 20.358 16.868 -14.191 1.00 79.62 298 LYS A CA 1
ATOM 2271 C C . LYS A 1 298 ? 20.299 15.852 -13.047 1.00 79.62 298 LYS A C 1
ATOM 2273 O O . LYS A 1 298 ? 19.608 16.078 -12.060 1.00 79.62 298 LYS A O 1
ATOM 2278 N N . LEU A 1 299 ? 21.056 14.758 -13.137 1.00 79.25 299 LEU A N 1
ATOM 2279 C CA . LEU A 1 299 ? 21.196 13.773 -12.060 1.00 79.25 299 LEU A CA 1
ATOM 2280 C C . LEU A 1 299 ? 21.912 14.353 -10.837 1.00 79.25 299 LEU A C 1
ATOM 2282 O O . LEU A 1 299 ? 21.544 14.029 -9.710 1.00 79.25 299 LEU A O 1
ATOM 2286 N N . ALA A 1 300 ? 22.936 15.185 -11.045 1.00 78.12 300 ALA A N 1
ATOM 2287 C CA . ALA A 1 300 ? 23.699 15.809 -9.965 1.00 78.12 300 ALA A CA 1
ATOM 2288 C C . ALA A 1 300 ? 22.903 16.888 -9.211 1.00 78.12 300 ALA A C 1
ATOM 2290 O O . ALA A 1 300 ? 23.148 17.118 -8.029 1.00 78.12 300 ALA A O 1
ATOM 2291 N N . THR A 1 301 ? 21.951 17.532 -9.887 1.00 79.31 301 THR A N 1
ATOM 2292 C CA . THR A 1 301 ? 21.105 18.602 -9.332 1.00 79.31 301 THR A CA 1
ATOM 2293 C C . THR A 1 301 ? 19.750 18.107 -8.819 1.00 79.31 301 THR A C 1
ATOM 2295 O O . THR A 1 301 ? 18.994 18.881 -8.234 1.00 79.31 301 THR A O 1
ATOM 2298 N N . LEU A 1 302 ? 19.439 16.819 -8.992 1.00 76.56 302 LEU A N 1
ATOM 2299 C CA . LEU A 1 302 ? 18.191 16.224 -8.530 1.00 76.56 302 LEU A CA 1
ATOM 2300 C C . LEU A 1 302 ? 18.121 16.230 -6.994 1.00 76.56 302 LEU A C 1
ATOM 2302 O O . LEU A 1 302 ? 18.873 15.527 -6.322 1.00 76.56 302 LEU A O 1
ATOM 2306 N N . GLU A 1 303 ? 17.137 16.928 -6.427 1.00 67.50 303 GLU A N 1
ATOM 2307 C CA . GLU A 1 303 ? 16.868 16.957 -4.975 1.00 67.50 303 GLU A CA 1
ATOM 2308 C C . GLU A 1 303 ? 16.254 15.642 -4.428 1.00 67.50 303 GLU A C 1
ATOM 2310 O O . GLU A 1 303 ? 15.766 15.571 -3.296 1.00 67.50 303 GLU A O 1
ATOM 2315 N N . GLY A 1 304 ? 16.246 14.580 -5.238 1.00 63.97 304 GLY A N 1
ATOM 2316 C CA . GLY A 1 304 ? 15.665 13.280 -4.921 1.00 63.97 304 GLY A CA 1
ATOM 2317 C C . GLY A 1 304 ? 16.443 12.499 -3.857 1.00 63.97 304 GLY A C 1
ATOM 2318 O O . GLY A 1 304 ? 17.626 12.710 -3.599 1.00 63.97 304 GLY A O 1
ATOM 2319 N N . GLY A 1 305 ? 15.768 11.534 -3.228 1.00 70.31 305 GLY A N 1
ATOM 2320 C CA . GLY A 1 305 ? 16.418 10.623 -2.283 1.00 70.31 305 GLY A CA 1
ATOM 2321 C C . GLY A 1 305 ? 17.412 9.669 -2.972 1.00 70.31 305 GLY A C 1
ATOM 2322 O O . GLY A 1 305 ? 17.277 9.392 -4.165 1.00 70.31 305 GLY A O 1
ATOM 2323 N N . PRO A 1 306 ? 18.354 9.062 -2.223 1.00 74.88 306 PRO A N 1
ATOM 2324 C CA . PRO A 1 306 ? 19.408 8.209 -2.785 1.00 74.88 306 PRO A CA 1
ATOM 2325 C C . PRO A 1 306 ? 18.889 6.984 -3.555 1.00 74.88 306 PRO A C 1
ATOM 2327 O O . PRO A 1 306 ? 19.602 6.440 -4.391 1.00 74.88 306 PRO A O 1
ATOM 2330 N N . ASP A 1 307 ? 17.661 6.534 -3.286 1.00 72.38 307 ASP A N 1
ATOM 2331 C CA . ASP A 1 307 ? 17.048 5.421 -4.015 1.00 72.38 307 ASP A CA 1
ATOM 2332 C C . ASP A 1 307 ? 16.551 5.835 -5.414 1.00 72.38 307 ASP A C 1
ATOM 2334 O O . ASP A 1 307 ? 16.708 5.059 -6.350 1.00 72.38 307 ASP A O 1
ATOM 2338 N N . GLU A 1 308 ? 16.006 7.052 -5.572 1.00 74.75 308 GLU A N 1
ATOM 2339 C CA . GLU A 1 308 ? 15.578 7.578 -6.884 1.00 74.75 308 GLU A CA 1
ATOM 2340 C C . GLU A 1 308 ? 16.799 7.865 -7.759 1.00 74.75 308 GLU A C 1
ATOM 2342 O O . GLU A 1 308 ? 16.832 7.481 -8.924 1.00 74.75 308 GLU A O 1
ATOM 2347 N N . TRP A 1 309 ? 17.851 8.432 -7.161 1.00 80.38 309 TRP A N 1
ATOM 2348 C CA . TRP A 1 309 ? 19.115 8.674 -7.850 1.00 80.38 309 TRP A CA 1
ATOM 2349 C C . TRP A 1 309 ? 19.753 7.379 -8.380 1.00 80.38 309 TRP A C 1
ATOM 2351 O O . TRP A 1 309 ? 20.140 7.316 -9.544 1.00 80.38 309 TRP A O 1
ATOM 2361 N N . ARG A 1 310 ? 19.809 6.309 -7.566 1.00 80.88 310 ARG A N 1
ATOM 2362 C CA . ARG A 1 310 ? 20.335 5.004 -8.017 1.00 80.88 310 ARG A CA 1
ATOM 2363 C C . ARG A 1 310 ? 19.511 4.396 -9.146 1.00 80.88 310 ARG A C 1
ATOM 2365 O O . ARG A 1 310 ? 20.092 3.775 -10.031 1.00 80.88 310 ARG A O 1
ATOM 2372 N N . ALA A 1 311 ? 18.187 4.532 -9.092 1.00 81.06 311 ALA A N 1
ATOM 2373 C CA . ALA A 1 311 ? 17.314 3.985 -10.121 1.00 81.06 311 ALA A CA 1
ATOM 2374 C C . ALA A 1 311 ? 17.552 4.675 -11.471 1.00 81.06 311 ALA A C 1
ATOM 2376 O O . ALA A 1 311 ? 17.843 4.000 -12.455 1.00 81.06 311 ALA A O 1
ATOM 2377 N N . LEU A 1 312 ? 17.563 6.012 -11.477 1.00 82.62 312 LEU A N 1
ATOM 2378 C CA . LEU A 1 312 ? 17.842 6.804 -12.676 1.00 82.62 312 LEU A CA 1
ATOM 2379 C C . LEU A 1 312 ? 19.256 6.561 -13.216 1.00 82.62 312 LEU A C 1
ATOM 2381 O O . LEU A 1 312 ? 19.447 6.461 -14.423 1.00 82.62 312 LEU A O 1
ATOM 2385 N N . GLN A 1 313 ? 20.255 6.427 -12.337 1.00 82.19 313 GLN A N 1
ATOM 2386 C CA . GLN A 1 313 ? 21.621 6.111 -12.753 1.00 82.19 313 GLN A CA 1
ATOM 2387 C C . GLN A 1 313 ? 21.702 4.728 -13.416 1.00 82.19 313 GLN A C 1
ATOM 2389 O O . GLN A 1 313 ? 22.355 4.576 -14.446 1.00 82.19 313 GLN A O 1
ATOM 2394 N N . GLN A 1 314 ? 21.054 3.715 -12.836 1.00 82.38 314 GLN A N 1
ATOM 2395 C CA . GLN A 1 314 ? 21.015 2.373 -13.414 1.00 82.38 314 GLN A CA 1
ATOM 2396 C C . GLN A 1 314 ? 20.351 2.390 -14.794 1.00 82.38 314 GLN A C 1
ATOM 2398 O O . GLN A 1 314 ? 20.858 1.775 -15.727 1.00 82.38 314 GLN A O 1
ATOM 2403 N N . GLU A 1 315 ? 19.247 3.110 -14.932 1.00 79.88 315 GLU A N 1
ATOM 2404 C CA . GLU A 1 315 ? 18.520 3.225 -16.187 1.00 79.88 315 GLU A CA 1
ATOM 2405 C C . GLU A 1 315 ? 19.312 3.973 -17.258 1.00 79.88 315 GLU A C 1
ATOM 2407 O O . GLU A 1 315 ? 19.453 3.473 -18.372 1.00 79.88 315 GLU A O 1
ATOM 2412 N N . TYR A 1 316 ? 19.938 5.095 -16.894 1.00 80.94 316 TYR A N 1
ATOM 2413 C CA . TYR A 1 316 ? 20.877 5.806 -17.758 1.00 80.94 316 TYR A CA 1
ATOM 2414 C C . TYR A 1 316 ? 21.978 4.872 -18.272 1.00 80.94 316 TYR A C 1
ATOM 2416 O O . TYR A 1 316 ? 22.236 4.828 -19.474 1.00 80.94 316 TYR A O 1
ATOM 2424 N N . LEU A 1 317 ? 22.587 4.070 -17.390 1.00 81.00 317 LEU A N 1
ATOM 2425 C CA . LEU A 1 317 ? 23.601 3.082 -17.773 1.00 81.00 317 LEU A CA 1
ATOM 2426 C C . LEU A 1 317 ? 23.038 1.991 -18.695 1.00 81.00 317 LEU A C 1
ATOM 2428 O O . LEU A 1 317 ? 23.732 1.552 -19.605 1.00 81.00 317 LEU A O 1
ATOM 2432 N N . MET A 1 318 ? 21.793 1.556 -18.502 1.00 78.06 318 MET A N 1
ATOM 2433 C CA . MET A 1 318 ? 21.157 0.560 -19.371 1.00 78.06 318 MET A CA 1
ATOM 2434 C C . MET A 1 318 ? 20.823 1.104 -20.760 1.00 78.06 318 MET A C 1
ATOM 2436 O O . MET A 1 318 ? 20.930 0.361 -21.734 1.00 78.06 318 MET A O 1
ATOM 2440 N N . VAL A 1 319 ? 20.440 2.377 -20.865 1.00 76.62 319 VAL A N 1
ATOM 2441 C CA . VAL A 1 319 ? 20.190 3.034 -22.154 1.00 76.62 319 VAL A CA 1
ATOM 2442 C C . VAL A 1 319 ? 21.497 3.280 -22.907 1.00 76.62 319 VAL A C 1
ATOM 2444 O O . VAL A 1 319 ? 21.567 3.018 -24.101 1.00 76.62 319 VAL A O 1
ATOM 2447 N N . THR A 1 320 ? 22.542 3.726 -22.209 1.00 74.50 320 THR A N 1
ATOM 2448 C CA . THR A 1 320 ? 23.823 4.110 -22.830 1.00 74.50 320 THR A CA 1
ATOM 2449 C C . THR A 1 320 ? 24.789 2.942 -23.050 1.00 74.50 320 THR A C 1
ATOM 2451 O O . THR A 1 320 ? 25.570 2.974 -23.991 1.00 74.50 320 THR A O 1
ATOM 2454 N N . HIS A 1 321 ? 24.748 1.898 -22.214 1.00 72.50 321 HIS A N 1
ATOM 2455 C CA . HIS A 1 321 ? 25.712 0.782 -22.233 1.00 72.50 321 HIS A CA 1
ATOM 2456 C C . HIS A 1 321 ? 25.041 -0.603 -22.290 1.00 72.50 321 HIS A C 1
ATOM 2458 O O . HIS A 1 321 ? 25.704 -1.630 -22.123 1.00 72.50 321 HIS A O 1
ATOM 2464 N N . GLY A 1 322 ? 23.719 -0.665 -22.476 1.00 61.44 322 GLY A N 1
ATOM 2465 C CA . GLY A 1 322 ? 22.988 -1.927 -22.539 1.00 61.44 322 GLY A CA 1
ATOM 2466 C C . GLY A 1 322 ? 23.251 -2.725 -23.826 1.00 61.44 322 GLY A C 1
ATOM 2467 O O . GLY A 1 322 ? 23.678 -2.166 -24.838 1.00 61.44 322 GLY A O 1
ATOM 2468 N N . PRO A 1 323 ? 22.909 -4.030 -23.847 1.00 53.59 323 PRO A N 1
ATOM 2469 C CA . PRO A 1 323 ? 23.119 -4.907 -25.007 1.00 53.59 323 PRO A CA 1
ATOM 2470 C C . PRO A 1 323 ? 22.416 -4.446 -26.294 1.00 53.59 323 PRO A C 1
ATOM 2472 O O . PRO A 1 323 ? 22.732 -4.929 -27.375 1.00 53.59 323 PRO A O 1
ATOM 2475 N N . ALA A 1 324 ? 21.423 -3.564 -26.179 1.00 48.28 324 ALA A N 1
ATOM 2476 C CA . ALA A 1 324 ? 20.694 -2.996 -27.304 1.00 48.28 324 ALA A CA 1
ATOM 2477 C C . ALA A 1 324 ? 21.387 -1.763 -27.910 1.00 48.28 324 ALA A C 1
ATOM 2479 O O . ALA A 1 324 ? 21.360 -1.620 -29.126 1.00 48.28 324 ALA A O 1
ATOM 2480 N N . ALA A 1 325 ? 22.069 -0.937 -27.104 1.00 48.19 325 ALA A N 1
ATOM 2481 C CA . ALA A 1 325 ? 22.911 0.154 -27.606 1.00 48.19 325 ALA A CA 1
ATOM 2482 C C . ALA A 1 325 ? 24.103 -0.405 -28.403 1.00 48.19 325 ALA A C 1
ATOM 2484 O O . ALA A 1 325 ? 24.389 0.049 -29.504 1.00 48.19 325 ALA A O 1
ATOM 2485 N N . GLN A 1 326 ? 24.684 -1.515 -27.931 1.00 46.56 326 GLN A N 1
ATOM 2486 C CA . GLN A 1 326 ? 25.738 -2.249 -28.646 1.00 46.56 326 GLN A CA 1
ATOM 2487 C C . GLN A 1 326 ? 25.287 -2.872 -29.981 1.00 46.56 326 GLN A C 1
ATOM 2489 O O . GLN A 1 326 ? 26.132 -3.272 -30.774 1.00 46.56 326 GLN A O 1
ATOM 2494 N N . ARG A 1 327 ? 23.975 -2.989 -30.243 1.00 41.94 327 ARG A N 1
ATOM 2495 C CA . ARG A 1 327 ? 23.442 -3.440 -31.544 1.00 41.94 327 ARG A CA 1
ATOM 2496 C C . ARG A 1 327 ? 23.143 -2.292 -32.506 1.00 41.94 327 ARG A C 1
ATOM 2498 O O . ARG A 1 327 ? 22.955 -2.571 -33.680 1.00 41.94 327 ARG A O 1
ATOM 2505 N N . ALA A 1 328 ? 23.060 -1.051 -32.026 1.00 42.66 328 ALA A N 1
ATOM 2506 C CA . ALA A 1 328 ? 22.882 0.128 -32.873 1.00 42.66 328 ALA A CA 1
ATOM 2507 C C . ALA A 1 328 ? 24.218 0.637 -33.453 1.00 42.66 328 ALA A C 1
ATOM 2509 O O . ALA A 1 328 ? 24.217 1.365 -34.439 1.00 42.66 328 ALA A O 1
ATOM 2510 N N . GLU A 1 329 ? 25.347 0.231 -32.861 1.00 39.59 329 GLU A N 1
ATOM 2511 C CA . GLU A 1 329 ? 26.709 0.533 -33.332 1.00 39.59 329 GLU A CA 1
ATOM 2512 C C . GLU A 1 329 ? 27.275 -0.492 -34.346 1.00 39.59 329 GLU A C 1
ATOM 2514 O O . GLU A 1 329 ? 28.444 -0.390 -34.722 1.00 39.59 329 GLU A O 1
ATOM 2519 N N . VAL A 1 330 ? 26.476 -1.472 -34.800 1.00 38.94 330 VAL A N 1
ATOM 2520 C CA . VAL A 1 330 ? 26.852 -2.486 -35.815 1.00 38.94 330 VAL A CA 1
ATOM 2521 C C . VAL A 1 330 ? 25.965 -2.351 -37.044 1.00 38.94 330 VAL A C 1
ATOM 2523 O O . VAL A 1 330 ? 26.522 -2.381 -38.164 1.00 38.94 330 VAL A O 1
#

Secondary structure (DSSP, 8-state):
---HHHHHHHHHHHHHHHHHHHHHHTT-SHHHHHHHHHHHHHHHTT--HHHHHHHHHHHHHHHHHHHHHHHHHHHHHHHHH-TT-TTS-HHHHHHHHHHHHHHHHHHHHHHHHHHHHHTT--THHHHHHHHHHHHHHHHHHHHHHHHHHHHHHHHHHHHHHT-EEEEEE-EE-GGGHHHHHHHHHHHHHHTT--EEEEEPPHHHHHHHHHHHHTS-GGGTTTS-SS-EEEEETTEEEEEETTEEEEEE-TTTHHHHHHHHHSSPPPTTEES--SHHHHHHHHHHHHTTTS--TTHHHHHHH----HHHHHHHHHHHHHHHHSTTHHHH--